Protein 7JZR (pdb70)

Sequence (188 aa):
GPIRKVLLLKEDHEGLGISITGGKEHGVPILISEIHPGQPADRCGGLHVGDAILAVNGVNLRDTKHKEAVTILSQQRGEIEFEVVYVGPIRKVLLLKEDHEGLGISITGGKEHGVPILISEIHPGQPADRCGGLHVGDAILAVNGVNLRDTKHKEAVTILSSQQRGEIEFEVVYVSRLPTSKILPTSKI

CATH classification: 2.30.42.10

Nearest PDB structures (foldseek):
  4k75-assembly1_A  TM=9.979E-01  e=2.609E-15  Homo sapiens
  4k78-assembly1_A  TM=9.977E-01  e=3.510E-15  Homo sapiens
  6xnj-assembly1_A  TM=9.962E-01  e=3.117E-15  Homo sapiens
  5k4f-assembly2_B  TM=1.003E+00  e=6.355E-15  Homo sapiens
  1qav-assembly1_A  TM=9.710E-01  e=1.748E-09  Mus musculus

Organism: Homo sapiens (NCBI:txid9606)

InterPro domains:
  IPR001478 PDZ domain [PF00595] (290-367)
  IPR001478 PDZ domain [PS50106] (288-371)
  IPR001478 PDZ domain [SM00228] (297-371)
  IPR036034 PDZ superfamily [G3DSA:2.30.42.10] (284-370)
  IPR036034 PDZ superfamily [SSF50156] (276-373)
  IPR038879 Golgi-associated PDZ and coiled-coil motif-containing protein [PTHR16528] (25-451)

Foldseek 3Di:
DDWDKFKWFDALVFAQQFDWDDALVRVGATFTQDRHPPHGVVVSPPDDGQKGWQAKPNHGRPRGGPVRVVVVRRPDHGIMMTTIDHD/DDKDKFKWFAAPPFASQFDWDDAQVRVDATFTQDRHPPGGVVVSVPDDGQKGFQAKQPHGRRHGGDVVVVVVRRPDHGIMITTIDRD/DVDDDDDD/DDDDDD

Radius of gyration: 17.01 Å; Cα contacts (8 Å, |Δi|>4): 464; chains: 4; bounding box: 31×30×55 Å

Structure (mmCIF, N/CA/C/O backbone):
data_7JZR
#
_entry.id   7JZR
#
_cell.length_a   35.362
_cell.length_b   47.468
_cell.length_c   98.024
_cell.angle_alpha   90.000
_cell.angle_beta   90.000
_cell.angle_gamma   90.000
#
_symmetry.space_group_name_H-M   'P 21 21 21'
#
loop_
_entity.id
_entity.type
_entity.pdbx_description
1 polymer 'Golgi-associated PDZ and coiled-coil motif-containing protein'
2 polymer 'LyCALAEB peptide core'
3 non-polymer '4-(2-aminoethyl)benzoic acid'
4 water water
#
loop_
_atom_site.group_PDB
_atom_site.id
_atom_site.type_symbol
_atom_site.label_atom_id
_atom_site.label_alt_id
_atom_site.label_comp_id
_atom_site.label_asym_id
_atom_site.label_entity_id
_atom_site.label_seq_id
_atom_site.pdbx_PDB_ins_code
_atom_site.Cartn_x
_atom_site.Cartn_y
_atom_site.Cartn_z
_atom_site.occupancy
_atom_site.B_iso_or_equiv
_atom_site.auth_seq_id
_atom_site.auth_comp_id
_atom_site.auth_asym_id
_atom_site.auth_atom_id
_atom_site.pdbx_PDB_model_num
ATOM 1 N N . GLY A 1 1 ? -10.792 4.338 1.736 1.00 20.33 276 GLY A N 1
ATOM 2 C CA . GLY A 1 1 ? -11.857 5.269 2.072 1.00 18.66 276 GLY A CA 1
ATOM 3 C C . GLY A 1 1 ? -13.244 4.705 1.884 1.00 16.74 276 GLY A C 1
ATOM 4 O O . GLY A 1 1 ? -13.413 3.517 1.644 1.00 19.75 276 GLY A O 1
ATOM 5 N N . PRO A 1 2 ? -14.249 5.570 1.964 1.00 18.51 277 PRO A N 1
ATOM 6 C CA . P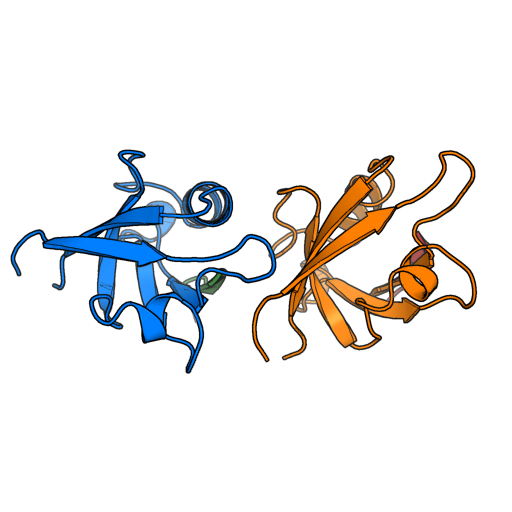RO A 1 2 ? -15.631 5.120 1.814 1.00 19.17 277 PRO A CA 1
ATOM 7 C C . PRO A 1 2 ? -16.009 4.864 0.366 1.00 22.97 277 PRO A C 1
ATOM 8 O O . PRO A 1 2 ? -15.493 5.490 -0.560 1.00 21.97 277 PRO A O 1
ATOM 12 N N . ILE A 1 3 ? -16.944 3.939 0.174 1.00 23.33 278 ILE A N 1
ATOM 13 C CA . ILE A 1 3 ? -17.455 3.693 -1.166 1.00 20.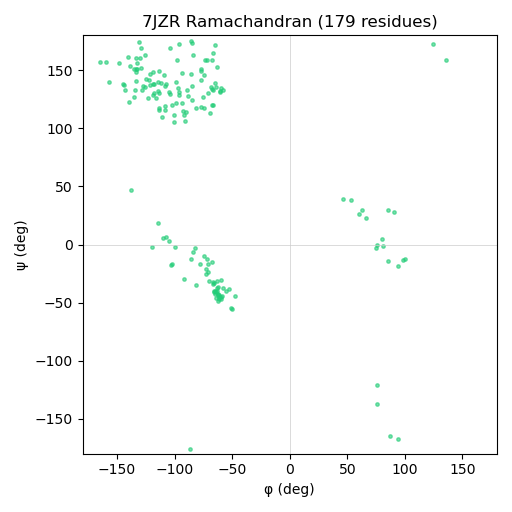18 278 ILE A CA 1
ATOM 14 C C . ILE A 1 3 ? -18.302 4.900 -1.561 1.00 23.38 278 ILE A C 1
ATOM 15 O O . ILE A 1 3 ? -19.146 5.355 -0.781 1.00 28.08 278 ILE A O 1
ATOM 20 N N . ARG A 1 4 ? -18.065 5.451 -2.752 1.00 18.83 279 ARG A N 1
ATOM 21 C CA . ARG A 1 4 ? -18.727 6.671 -3.200 1.00 21.15 279 ARG A CA 1
ATOM 22 C C . ARG A 1 4 ? -19.491 6.393 -4.491 1.00 19.32 279 ARG A C 1
ATOM 23 O O . ARG A 1 4 ? -19.059 5.577 -5.311 1.00 20.65 279 ARG A O 1
ATOM 31 N N . LYS A 1 5 ? -20.625 7.071 -4.672 1.00 17.97 280 LYS A N 1
ATOM 32 C CA . LYS A 1 5 ? -21.335 7.117 -5.948 1.00 17.85 280 LYS A CA 1
ATOM 33 C C . LYS A 1 5 ? -21.091 8.472 -6.596 1.00 17.81 280 LYS A C 1
ATOM 34 O O . LYS A 1 5 ? -21.240 9.505 -5.938 1.00 18.90 280 LYS A O 1
ATOM 40 N N . VAL A 1 6 ? -20.712 8.476 -7.874 1.00 14.40 281 VAL A N 1
ATOM 41 C CA . VAL A 1 6 ? -20.357 9.711 -8.574 1.00 16.05 281 VAL A CA 1
ATOM 42 C C . VAL A 1 6 ? -21.040 9.717 -9.936 1.00 15.76 281 VAL A C 1
ATOM 43 O O . VAL A 1 6 ? -20.984 8.727 -10.671 1.00 17.87 281 VAL A O 1
ATOM 47 N N . LEU A 1 7 ? -21.669 10.837 -10.283 1.00 14.65 282 LEU A N 1
ATOM 48 C CA . LEU A 1 7 ? -22.380 10.986 -11.542 1.00 14.21 282 LEU A CA 1
ATOM 49 C C . LEU A 1 7 ? -21.491 11.689 -12.560 1.00 14.41 282 LEU A C 1
ATOM 50 O O . LEU A 1 7 ? -20.846 12.695 -12.246 1.00 14.85 282 LEU A O 1
ATOM 55 N N . LEU A 1 8 ? -21.463 11.155 -13.776 1.00 13.22 283 LEU A N 1
ATOM 56 C CA . LEU A 1 8 ? -20.713 11.727 -14.882 1.00 13.32 283 LEU A CA 1
ATOM 57 C C . LEU A 1 8 ? -21.662 11.891 -16.055 1.00 14.64 283 LEU A C 1
ATOM 58 O O . LEU A 1 8 ? -22.453 10.996 -16.343 1.00 14.60 283 LEU A O 1
ATOM 63 N N . LEU A 1 9 ? -21.590 13.034 -16.732 1.00 14.13 284 LEU A N 1
ATOM 64 C CA . LEU A 1 9 ? -22.444 13.304 -17.875 1.00 14.35 284 LEU A CA 1
ATOM 65 C C . LEU A 1 9 ? -21.561 13.399 -19.102 1.00 14.21 284 LEU A C 1
ATOM 66 O O . LEU A 1 9 ? -20.554 14.112 -19.079 1.00 16.17 284 LEU A O 1
ATOM 71 N N . LYS A 1 10 ? -21.939 12.706 -20.177 1.00 16.22 285 LYS A N 1
ATOM 72 C CA . LYS A 1 10 ? -21.153 12.783 -21.402 1.00 19.63 285 LYS A CA 1
ATOM 73 C C . LYS A 1 10 ? -22.060 12.634 -22.610 1.00 17.57 285 LYS A C 1
ATOM 74 O O . LYS A 1 10 ? -23.145 12.054 -22.527 1.00 19.98 285 LYS A O 1
ATOM 80 N N . GLU A 1 11 ? -21.606 13.162 -23.735 1.00 18.63 286 GLU A N 1
ATOM 81 C CA . GLU A 1 11 ? -22.333 12.998 -24.981 1.00 21.35 286 GLU A CA 1
ATOM 82 C C . GLU A 1 11 ? -21.609 11.954 -25.816 1.00 19.27 286 GLU A C 1
ATOM 83 O O . GLU A 1 11 ? -20.499 11.521 -25.478 1.00 17.51 286 GLU A O 1
ATOM 89 N N . ASP A 1 12 ? -22.263 11.503 -26.895 1.00 18.82 287 ASP A N 1
ATOM 90 C CA . ASP A 1 12 ? -21.720 10.349 -27.597 1.00 19.95 287 ASP A CA 1
ATOM 91 C C . ASP A 1 12 ? -20.490 10.666 -28.434 1.00 19.21 287 ASP A C 1
ATOM 92 O O . ASP A 1 12 ? -19.823 9.728 -28.871 1.00 22.82 287 ASP A O 1
ATOM 97 N N . HIS A 1 13 ? -20.138 11.935 -28.625 1.00 17.34 288 HIS A N 1
ATOM 98 C CA . HIS A 1 13 ? -18.983 12.270 -29.447 1.00 16.86 288 HIS A CA 1
ATOM 99 C C . HIS A 1 13 ? -17.658 12.222 -28.704 1.00 16.86 288 HIS A C 1
ATOM 100 O O . HIS A 1 13 ? -16.613 12.417 -29.328 1.00 17.61 288 HIS A O 1
ATOM 107 N N . GLU A 1 14 ? -17.659 12.018 -27.391 1.00 15.38 289 GLU A N 1
ATOM 108 C CA . GLU A 1 14 ? -16.442 12.141 -26.604 1.00 15.69 289 GLU A CA 1
ATOM 109 C C . GLU A 1 14 ? -16.220 10.858 -25.810 1.00 14.58 289 GLU A C 1
ATOM 110 O O . GLU A 1 14 ? -17.113 10.023 -25.679 1.00 16.01 289 GLU A O 1
ATOM 116 N N . GLY A 1 15 ? -14.997 10.675 -25.321 1.00 14.93 290 GLY A N 1
ATOM 117 C CA . GLY A 1 15 ? -14.716 9.607 -24.376 1.00 15.09 290 GLY A CA 1
ATOM 118 C C . GLY A 1 15 ? -14.986 10.035 -22.941 1.00 15.72 290 GLY A C 1
ATOM 119 O O . GLY A 1 15 ? -15.456 11.129 -22.668 1.00 15.74 290 GLY A O 1
ATOM 120 N N . LEU A 1 16 ? -14.672 9.133 -22.014 1.00 13.92 291 LEU A N 1
ATOM 121 C CA . LEU A 1 16 ? -14.840 9.439 -20.594 1.00 12.58 291 LEU A CA 1
ATOM 122 C C . LEU A 1 16 ? -13.834 10.470 -20.114 1.00 15.07 291 LEU A C 1
ATOM 123 O O . LEU A 1 16 ? -14.114 11.206 -19.157 1.00 15.53 291 LEU A O 1
ATOM 128 N N . GLY A 1 17 ? -12.645 10.492 -20.706 1.00 14.00 292 GLY A N 1
ATOM 129 C CA . GLY A 1 17 ? -11.617 11.400 -20.247 1.00 15.34 292 GLY A CA 1
ATOM 130 C C . GLY A 1 17 ? -10.814 10.853 -19.098 1.00 13.83 292 GLY A C 1
ATOM 131 O O . GLY A 1 17 ? -10.329 11.627 -18.265 1.00 16.10 292 GLY A O 1
ATOM 132 N N . ILE A 1 18 ? -10.663 9.531 -19.016 1.00 14.07 293 ILE A N 1
ATOM 133 C CA . ILE A 1 18 ? -9.835 8.916 -17.988 1.00 14.42 293 ILE A CA 1
ATOM 134 C C . ILE A 1 18 ? -8.869 7.945 -18.636 1.00 16.58 293 ILE A C 1
ATOM 135 O O . ILE A 1 18 ? -9.153 7.364 -19.683 1.00 15.93 293 ILE A O 1
ATOM 140 N N . SER A 1 19 ? -7.724 7.756 -17.992 1.00 15.76 294 SER A N 1
ATOM 141 C CA . SER A 1 19 ? -6.876 6.614 -18.275 1.00 15.39 294 SER A CA 1
ATOM 142 C C . SER A 1 19 ? -6.996 5.661 -17.104 1.00 17.13 294 SER A C 1
ATOM 143 O O . SER A 1 19 ? -7.058 6.098 -15.941 1.00 16.46 294 SER A O 1
ATOM 146 N N . ILE A 1 20 ? -7.082 4.372 -17.411 1.00 14.46 295 ILE A N 1
ATOM 147 C CA . ILE A 1 20 ? -7.182 3.353 -16.370 1.00 14.76 295 ILE A CA 1
ATOM 148 C C . ILE A 1 20 ? -5.991 2.414 -16.454 1.00 15.28 295 ILE A C 1
ATOM 149 O O . ILE A 1 20 ? -5.448 2.153 -17.530 1.00 16.75 295 ILE A O 1
ATOM 154 N N . THR A 1 21 ? -5.589 1.899 -15.290 1.00 14.66 296 THR A N 1
ATOM 155 C CA . THR A 1 21 ? -4.565 0.868 -15.216 1.00 15.83 296 THR A CA 1
ATOM 156 C C . THR A 1 21 ? -5.066 -0.266 -14.321 1.00 16.24 296 THR A C 1
ATOM 157 O O . THR A 1 21 ? -6.151 -0.203 -13.737 1.00 18.02 296 THR A O 1
ATOM 161 N N . GLY A 1 22 ? -4.302 -1.332 -14.251 1.00 17.62 297 GLY A N 1
ATOM 162 C CA . GLY A 1 22 ? -4.672 -2.447 -13.388 1.00 18.41 297 GLY A CA 1
ATOM 163 C C . GLY A 1 22 ? -5.601 -3.453 -14.044 1.00 17.43 297 GLY A C 1
ATOM 164 O O . GLY A 1 22 ? -5.793 -3.497 -15.256 1.00 18.04 297 GLY A O 1
ATOM 165 N N . GLY A 1 23 ? -6.189 -4.281 -13.201 1.00 18.77 298 GLY A N 1
ATOM 166 C CA . GLY A 1 23 ? -7.043 -5.372 -13.635 1.00 17.65 298 GLY A CA 1
ATOM 167 C C . GLY A 1 23 ? -6.705 -6.624 -12.862 1.00 18.64 298 GLY A C 1
ATOM 168 O O . GLY A 1 23 ? -5.630 -6.760 -12.290 1.00 19.20 298 GLY A O 1
ATOM 169 N N . LYS A 1 24 ? -7.659 -7.554 -12.819 1.00 18.86 299 LYS A N 1
ATOM 170 C CA . LYS A 1 24 ? -7.508 -8.796 -12.009 1.00 20.06 299 LYS A CA 1
ATOM 171 C C . LYS A 1 24 ? -6.209 -9.538 -12.322 1.00 21.09 299 LYS A C 1
ATOM 172 O O . LYS A 1 24 ? -5.615 -10.095 -11.384 1.00 24.47 299 LYS A O 1
ATOM 178 N N . GLU A 1 25 ? -5.801 -9.566 -13.586 1.00 24.17 300 GLU A N 1
ATOM 179 C CA . GLU A 1 25 ? -4.601 -10.372 -13.956 1.00 21.60 300 GLU A CA 1
ATOM 180 C C . GLU A 1 25 ? -3.347 -9.748 -13.339 1.00 25.20 300 GLU A C 1
ATOM 181 O O . GLU A 1 25 ? -2.312 -10.431 -13.300 1.00 26.01 300 GLU A O 1
ATOM 187 N N . HIS A 1 26 ? -3.440 -8.507 -12.867 1.00 19.87 301 HIS A N 1
ATOM 188 C CA . HIS A 1 26 ? -2.344 -7.826 -12.209 1.00 20.54 301 HIS A CA 1
ATOM 189 C C . HIS A 1 26 ? -2.529 -7.746 -10.708 1.00 23.68 301 HIS A C 1
ATOM 190 O O . HIS A 1 26 ? -1.685 -7.154 -10.027 1.00 26.53 301 HIS A O 1
ATOM 197 N N . GLY A 1 27 ? -3.598 -8.332 -10.178 1.00 21.08 302 GLY A N 1
ATOM 198 C CA . GLY A 1 27 ? -3.836 -8.243 -8.750 1.00 23.20 302 GLY A CA 1
ATOM 199 C C . GLY A 1 27 ? -4.058 -6.829 -8.264 1.00 25.64 302 GLY A C 1
ATOM 200 O O . GLY A 1 27 ? -3.728 -6.509 -7.116 1.00 27.77 302 GLY A O 1
ATOM 201 N N . VAL A 1 28 ? -4.607 -5.973 -9.120 1.00 23.45 303 VAL A N 1
ATOM 202 C CA . VAL A 1 28 ? -4.848 -4.557 -8.863 1.00 25.74 303 VAL A CA 1
ATOM 203 C C . VAL A 1 28 ? -6.277 -4.302 -9.326 1.00 22.72 303 VAL A C 1
ATOM 204 O O . VAL A 1 28 ? -6.682 -4.848 -10.361 1.00 21.52 303 VAL A O 1
ATOM 208 N N . PRO A 1 29 ? -7.076 -3.504 -8.629 1.00 20.48 304 PRO A N 1
ATOM 209 C CA . PRO A 1 29 ? -8.372 -3.107 -9.185 1.00 18.90 304 PRO A CA 1
ATOM 210 C C . PRO A 1 29 ? -8.176 -2.256 -10.431 1.00 18.41 304 PRO A C 1
ATOM 211 O O . PRO A 1 29 ? -7.068 -1.851 -10.777 1.00 17.57 304 PRO A O 1
ATOM 215 N N . ILE A 1 30 ? -9.287 -1.987 -11.107 1.00 17.20 305 ILE A N 1
ATOM 216 C CA . ILE A 1 30 ? -9.296 -0.988 -12.175 1.00 14.81 305 ILE A CA 1
ATOM 217 C C . ILE A 1 30 ? -9.105 0.371 -11.517 1.00 16.08 305 ILE A C 1
ATOM 218 O O . ILE A 1 30 ? -9.989 0.841 -10.797 1.00 19.85 305 ILE A O 1
ATOM 223 N N . LEU A 1 31 ? -7.969 1.019 -11.771 1.00 15.96 306 LEU A N 1
ATOM 224 C CA . LEU A 1 31 ? -7.598 2.257 -11.092 1.00 14.97 306 LEU A CA 1
ATOM 225 C C . LEU A 1 31 ? -7.568 3.399 -12.090 1.00 13.94 306 LEU A C 1
ATOM 226 O O . LEU A 1 31 ? -7.037 3.250 -13.194 1.00 16.03 306 LEU A O 1
ATOM 231 N N . ILE A 1 32 ? -8.059 4.563 -11.686 1.00 13.94 307 ILE A N 1
ATOM 232 C CA . ILE A 1 32 ? -7.896 5.753 -12.521 1.00 12.89 307 ILE A CA 1
ATOM 233 C C . ILE A 1 32 ? -6.465 6.250 -12.359 1.00 15.15 307 ILE A C 1
ATOM 234 O O . ILE A 1 32 ? -6.041 6.597 -11.249 1.00 17.52 307 ILE A O 1
ATOM 239 N N . SER A 1 33 ? -5.708 6.264 -13.460 1.00 15.18 308 SER A N 1
ATOM 240 C CA . SER A 1 33 ? -4.347 6.780 -13.413 1.00 17.54 308 SER A CA 1
ATOM 241 C C . SER A 1 33 ? -4.216 8.179 -14.000 1.00 18.13 308 SER A C 1
ATOM 242 O O . SER A 1 33 ? -3.220 8.856 -13.714 1.00 19.02 308 SER A O 1
ATOM 245 N N . GLU A 1 34 ? -5.191 8.629 -14.795 1.00 15.90 309 GLU A N 1
ATOM 246 C CA . GLU A 1 34 ? -5.170 9.962 -15.390 1.00 20.47 309 GLU A CA 1
ATOM 247 C C . GLU A 1 34 ? -6.598 10.485 -15.460 1.00 17.55 309 GLU A C 1
ATOM 248 O O . GLU A 1 34 ? -7.514 9.736 -15.833 1.00 16.20 309 GLU A O 1
ATOM 254 N N . ILE A 1 35 ? -6.777 11.768 -15.128 1.00 16.24 310 ILE A N 1
ATOM 255 C CA . ILE A 1 35 ? -8.003 12.523 -15.409 1.00 16.91 310 ILE A CA 1
ATOM 256 C C . ILE A 1 35 ? -7.629 13.597 -16.424 1.00 18.42 310 ILE A C 1
ATOM 257 O O . ILE A 1 35 ? -6.830 14.493 -16.127 1.00 19.95 310 ILE A O 1
ATOM 262 N N . HIS A 1 36 ? -8.186 13.515 -17.601 1.00 14.49 311 HIS A N 1
ATOM 263 C CA . HIS A 1 36 ? -7.745 14.409 -18.659 1.00 16.88 311 HIS A CA 1
ATOM 264 C C . HIS A 1 36 ? -8.456 15.756 -18.610 1.00 15.90 311 HIS A C 1
ATOM 265 O O . HIS A 1 36 ? -9.674 15.812 -18.431 1.00 16.12 311 HIS A O 1
ATOM 272 N N . PRO A 1 37 ? -7.735 16.861 -18.792 1.00 17.31 312 PRO A N 1
ATOM 273 C CA . PRO A 1 37 ? -8.334 18.165 -18.513 1.00 17.07 312 PRO A CA 1
ATOM 274 C C . PRO A 1 37 ? -9.458 18.490 -19.485 1.00 16.57 312 PRO A C 1
ATOM 275 O O . PRO A 1 37 ? -9.348 18.281 -20.700 1.00 18.47 312 PRO A O 1
ATOM 279 N N . GLY A 1 38 ? -10.568 18.949 -18.923 1.00 15.30 313 GLY A N 1
ATOM 280 C CA . GLY A 1 38 ? -11.677 19.434 -19.710 1.00 16.56 313 GLY A CA 1
ATOM 281 C C . GLY A 1 38 ? -12.604 18.381 -20.281 1.00 18.16 313 GLY A C 1
ATOM 282 O O . GLY A 1 38 ? -13.560 18.749 -20.975 1.00 16.92 313 GLY A O 1
ATOM 283 N N . GLN A 1 39 ? -12.331 17.095 -20.055 1.00 14.57 314 GLN A N 1
ATOM 284 C CA . GLN A 1 39 ? -13.150 16.000 -20.569 1.00 13.12 314 GLN A CA 1
ATOM 285 C C . GLN A 1 39 ? -14.131 15.556 -19.492 1.00 14.08 314 GLN A C 1
ATOM 286 O O . GLN A 1 39 ? -14.101 16.077 -18.384 1.00 13.53 314 GLN A O 1
ATOM 292 N N . PRO A 1 40 ? -15.080 14.657 -19.793 1.00 13.94 315 PRO A N 1
ATOM 293 C CA . PRO A 1 40 ? -16.211 14.471 -18.858 1.00 13.00 315 PRO A CA 1
ATOM 294 C C . PRO A 1 40 ? -15.858 14.132 -17.418 1.00 13.89 315 PRO A C 1
ATOM 295 O O . PRO A 1 40 ? -16.525 14.636 -16.498 1.00 15.67 315 PRO A O 1
ATOM 299 N N . ALA A 1 41 ? -14.858 13.286 -17.173 1.00 12.64 316 ALA A N 1
ATOM 300 C CA . ALA A 1 41 ? -14.528 12.954 -15.789 1.00 13.23 316 ALA A CA 1
ATOM 301 C C . ALA A 1 41 ? -14.021 14.168 -15.029 1.00 18.32 316 ALA A C 1
ATOM 302 O O . ALA A 1 41 ? -14.395 14.383 -13.864 1.00 15.74 316 ALA A O 1
ATOM 304 N N . ASP A 1 42 ? -13.159 14.965 -15.661 1.00 14.39 317 ASP A N 1
ATOM 305 C CA . ASP A 1 42 ? -12.701 16.199 -15.040 1.00 13.48 317 ASP A CA 1
ATOM 306 C C . ASP A 1 42 ? -13.879 17.119 -14.762 1.00 16.22 317 ASP A C 1
ATOM 307 O O . ASP A 1 42 ? -14.008 17.657 -13.656 1.00 14.16 317 ASP A O 1
ATOM 312 N N . ARG A 1 43 ? -14.755 17.291 -15.759 1.00 13.59 318 ARG A N 1
ATOM 313 C CA . ARG A 1 43 ? -15.892 18.198 -15.635 1.00 14.36 318 ARG A CA 1
ATOM 314 C C . ARG A 1 43 ? -16.855 17.776 -14.535 1.00 16.64 318 ARG A C 1
ATOM 315 O O . ARG A 1 43 ? -17.462 18.649 -13.898 1.00 16.49 318 ARG A O 1
ATOM 323 N N . CYS A 1 44 ? -17.074 16.468 -14.327 1.00 15.59 319 CYS A N 1
ATOM 324 C CA . CYS A 1 44 ? -18.093 15.989 -13.334 1.00 18.77 319 CYS A CA 1
ATOM 325 C C . CYS A 1 44 ? -17.663 16.377 -11.923 1.00 16.48 319 CYS A C 1
ATOM 326 O O . CYS A 1 44 ? -18.547 16.585 -11.086 1.00 17.33 319 CYS A O 1
ATOM 329 N N . GLY A 1 45 ? -16.362 16.399 -11.667 1.00 15.93 320 GLY A N 1
ATOM 330 C CA . GLY A 1 45 ? -15.804 16.883 -10.418 1.00 18.09 320 GLY A CA 1
ATOM 331 C C . GLY A 1 45 ? -15.537 15.856 -9.327 1.00 23.68 320 GLY A C 1
ATOM 332 O O . GLY A 1 45 ? -14.782 16.155 -8.383 1.00 24.66 320 GLY A O 1
ATOM 333 N N . GLY A 1 46 ? -16.139 14.675 -9.398 1.00 17.45 321 GLY A N 1
ATOM 334 C CA . GLY A 1 46 ? -16.090 13.741 -8.289 1.00 17.42 321 GLY A CA 1
ATOM 335 C C . GLY A 1 46 ? -15.209 12.529 -8.478 1.00 16.91 321 GLY A C 1
ATOM 336 O O . GLY A 1 46 ? -15.229 11.633 -7.622 1.00 18.18 321 GLY A O 1
ATOM 337 N N . LEU A 1 47 ? -14.447 12.450 -9.559 1.00 17.89 322 LEU A N 1
ATOM 338 C CA . LEU A 1 47 ? -13.572 11.320 -9.841 1.00 16.39 322 LEU A CA 1
ATOM 339 C C . LEU A 1 47 ? -12.132 11.785 -9.724 1.00 20.63 322 LEU A C 1
ATOM 340 O O . LEU A 1 47 ? -11.784 12.864 -10.216 1.00 19.85 322 LEU A O 1
ATOM 345 N N . HIS A 1 48 ? -11.280 10.956 -9.128 1.00 16.20 323 HIS A N 1
ATOM 346 C CA . HIS A 1 48 ? -9.917 11.369 -8.822 1.00 17.75 323 HIS A CA 1
ATOM 347 C C . HIS A 1 48 ? -8.899 10.315 -9.226 1.00 18.28 323 HIS A C 1
ATOM 348 O O . HIS A 1 48 ? -9.186 9.114 -9.222 1.00 16.22 323 HIS A O 1
ATOM 355 N N . VAL A 1 49 ? -7.687 10.780 -9.553 1.00 16.61 324 VAL A N 1
ATOM 356 C CA . VAL A 1 49 ? -6.595 9.861 -9.817 1.00 16.70 324 VAL A CA 1
ATOM 357 C C . VAL A 1 49 ? -6.354 9.047 -8.556 1.00 18.05 324 VAL A C 1
ATOM 358 O O . VAL A 1 49 ? -6.315 9.598 -7.448 1.00 18.90 324 VAL A O 1
ATOM 362 N N . GLY A 1 50 ? -6.273 7.725 -8.709 1.00 14.13 325 GLY A N 1
ATOM 363 C CA . GLY A 1 50 ? -6.147 6.808 -7.584 1.00 15.92 325 GLY A CA 1
ATOM 364 C C . GLY A 1 50 ? -7.444 6.139 -7.188 1.00 17.99 325 GLY A C 1
ATOM 365 O O . GLY A 1 50 ? -7.418 5.187 -6.392 1.00 18.36 325 GLY A O 1
ATOM 366 N N . ASP A 1 51 ? -8.576 6.617 -7.699 1.00 15.18 326 ASP A N 1
ATOM 367 C CA . ASP A 1 51 ? -9.855 5.965 -7.452 1.00 14.04 326 ASP A CA 1
ATOM 368 C C . ASP A 1 51 ? -9.862 4.582 -8.093 1.00 15.53 326 ASP A C 1
ATOM 369 O O . ASP A 1 51 ? -9.369 4.387 -9.216 1.00 15.95 326 ASP A O 1
ATOM 374 N N . ALA A 1 52 ? -10.422 3.611 -7.377 1.00 14.90 327 ALA A N 1
ATOM 375 C CA . ALA A 1 52 ? -10.715 2.300 -7.929 1.00 14.75 327 ALA A CA 1
ATOM 376 C C . ALA A 1 52 ? -12.167 2.266 -8.386 1.00 14.09 327 ALA A C 1
ATOM 377 O O . ALA A 1 52 ? -13.068 2.681 -7.647 1.00 16.75 327 ALA A O 1
ATOM 379 N N . ILE A 1 53 ? -12.397 1.799 -9.608 1.00 15.30 328 ILE A N 1
ATOM 380 C CA . ILE A 1 53 ? -13.758 1.725 -10.129 1.00 13.71 328 ILE A CA 1
ATOM 381 C C . ILE A 1 53 ? -14.334 0.348 -9.827 1.00 17.59 328 ILE A C 1
ATOM 382 O O . ILE A 1 53 ? -13.868 -0.659 -10.356 1.00 16.74 328 ILE A O 1
ATOM 387 N N . LEU A 1 54 ? -15.369 0.311 -8.986 1.00 17.59 329 LEU A N 1
ATOM 388 C CA . LEU A 1 54 ? -15.995 -0.937 -8.568 1.00 18.64 329 LEU A CA 1
ATOM 389 C C . LEU A 1 54 ? -17.157 -1.327 -9.453 1.00 16.47 329 LEU A C 1
ATOM 390 O O . LEU A 1 54 ? -17.427 -2.524 -9.633 1.00 19.72 329 LEU A O 1
ATOM 395 N N . ALA A 1 55 ? -17.843 -0.345 -10.029 1.00 15.43 330 ALA A N 1
ATOM 396 C CA . ALA A 1 55 ? -18.984 -0.627 -10.881 1.00 14.87 330 ALA A CA 1
ATOM 397 C C . ALA A 1 55 ? -19.302 0.631 -11.658 1.00 16.94 330 ALA A C 1
ATOM 398 O O . ALA A 1 55 ? -18.977 1.738 -11.232 1.00 17.36 330 ALA A O 1
ATOM 400 N N . VAL A 1 56 ? -19.970 0.445 -12.790 1.00 15.81 331 VAL A N 1
ATOM 401 C CA . VAL A 1 56 ? -20.423 1.567 -13.594 1.00 16.78 331 VAL A CA 1
ATOM 402 C C . VAL A 1 56 ? -21.821 1.240 -14.095 1.00 18.47 331 VAL A C 1
ATOM 403 O O . VAL A 1 56 ? -22.025 0.201 -14.728 1.00 17.67 331 VAL A O 1
ATOM 407 N N . ASN A 1 57 ? -22.797 2.108 -13.784 1.00 16.65 332 ASN A N 1
ATOM 408 C CA . ASN A 1 57 ? -24.193 1.868 -14.151 1.00 18.40 332 ASN A CA 1
ATOM 409 C C . ASN A 1 57 ? -24.659 0.499 -13.659 1.00 19.26 332 ASN A C 1
ATOM 410 O O . ASN A 1 57 ? -25.403 -0.210 -14.334 1.00 21.82 332 ASN A O 1
ATOM 415 N N . GLY A 1 58 ? -24.213 0.116 -12.468 1.00 20.00 333 GLY A N 1
ATOM 416 C CA . GLY A 1 58 ? -24.567 -1.174 -11.917 1.00 21.62 333 GLY A CA 1
ATOM 417 C C . GLY A 1 58 ? -23.861 -2.364 -12.522 1.00 23.78 333 GLY A C 1
ATOM 418 O O . GLY A 1 58 ? -24.081 -3.493 -12.052 1.00 26.64 333 GLY A O 1
ATOM 419 N N . VAL A 1 59 ? -23.030 -2.164 -13.543 1.00 19.88 334 VAL A N 1
ATOM 420 C CA . VAL A 1 59 ? -22.258 -3.257 -14.131 1.00 20.03 334 VAL A CA 1
ATOM 421 C C . VAL A 1 59 ? -20.989 -3.441 -13.317 1.00 18.97 334 VAL A C 1
ATOM 422 O O . VAL A 1 59 ? -20.191 -2.511 -13.163 1.00 17.57 334 VAL A O 1
ATOM 426 N N . ASN A 1 60 ? -20.779 -4.654 -12.829 1.00 17.94 335 ASN A N 1
ATOM 427 C CA . ASN A 1 60 ? -19.676 -4.929 -11.928 1.00 18.65 335 ASN A CA 1
ATOM 428 C C . ASN A 1 60 ? -18.336 -4.825 -12.639 1.00 20.27 335 ASN A C 1
ATOM 429 O O . ASN A 1 60 ? -18.154 -5.366 -13.737 1.00 22.11 335 ASN A O 1
ATOM 434 N N . LEU A 1 61 ? -17.383 -4.165 -11.977 1.00 19.93 336 LEU A N 1
ATOM 435 C CA . LEU A 1 61 ? -16.025 -4.074 -12.481 1.00 21.04 336 LEU A CA 1
ATOM 436 C C . LEU A 1 61 ? -15.037 -4.694 -11.511 1.00 21.89 336 LEU A C 1
ATOM 437 O O . LEU A 1 61 ? -13.834 -4.742 -11.799 1.00 21.66 336 LEU A O 1
ATOM 442 N N . ARG A 1 62 ? -15.519 -5.179 -10.371 1.00 22.46 337 ARG A N 1
ATOM 443 C CA . ARG A 1 62 ? -14.685 -5.920 -9.443 1.00 26.07 337 ARG A CA 1
ATOM 444 C C . ARG A 1 62 ? -14.139 -7.174 -10.119 1.00 24.32 337 ARG A C 1
ATOM 445 O O . ARG A 1 62 ? -14.876 -7.916 -10.780 1.00 24.89 337 ARG A O 1
ATOM 453 N N . ASP A 1 63 ? -12.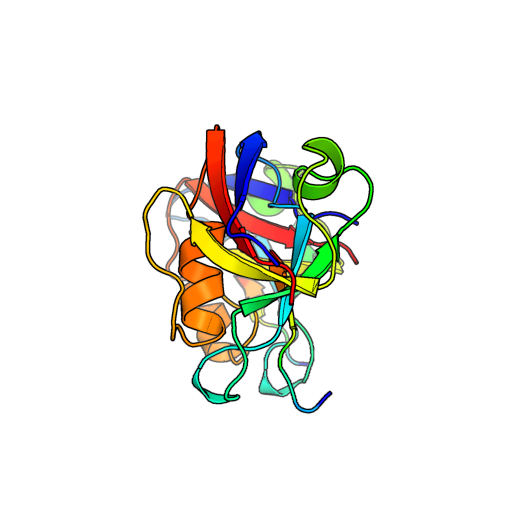839 -7.393 -9.968 1.00 27.10 338 ASP A N 1
ATOM 454 C CA . ASP A 1 63 ? -12.166 -8.588 -10.469 1.00 29.25 338 ASP A CA 1
ATOM 455 C C . ASP A 1 63 ? -12.294 -8.732 -11.984 1.00 26.85 338 ASP A C 1
ATOM 456 O O . ASP A 1 63 ? -12.244 -9.835 -12.517 1.00 27.55 338 ASP A O 1
ATOM 461 N N . THR A 1 64 ? -12.474 -7.628 -12.697 1.00 21.54 339 THR A N 1
ATOM 462 C CA . THR A 1 64 ? -12.415 -7.661 -14.149 1.00 19.15 339 THR A CA 1
ATOM 463 C C . THR A 1 64 ? -10.977 -7.517 -14.610 1.00 18.97 339 THR A C 1
ATOM 464 O O . THR A 1 64 ? -10.157 -6.871 -13.951 1.00 20.31 339 THR A O 1
ATOM 468 N N . LYS A 1 65 ? -10.669 -8.172 -15.722 1.00 16.93 340 LYS A N 1
ATOM 469 C CA . LYS A 1 65 ? -9.396 -8.017 -16.397 1.00 17.95 340 LYS A CA 1
ATOM 470 C C . LYS A 1 65 ? -9.360 -6.649 -17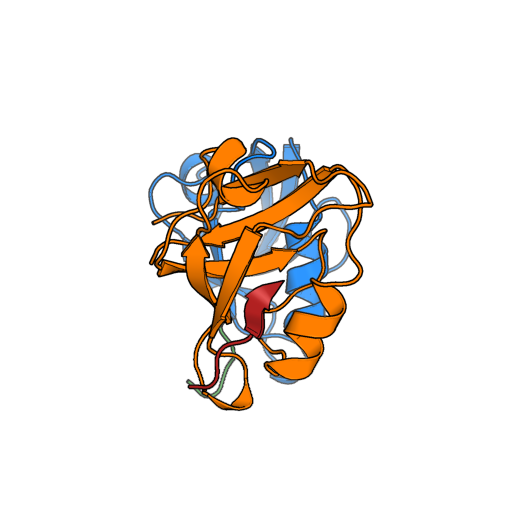.069 1.00 15.80 340 LYS A C 1
ATOM 471 O O . LYS A 1 65 ? -10.398 -6.043 -17.347 1.00 16.56 340 LYS A O 1
ATOM 477 N N . HIS A 1 66 ? -8.143 -6.175 -17.348 1.00 14.37 341 HIS A N 1
ATOM 478 C CA . HIS A 1 66 ? -7.969 -4.840 -17.913 1.00 13.94 341 HIS A CA 1
ATOM 479 C C . HIS A 1 66 ? -8.854 -4.594 -19.125 1.00 15.56 341 HIS A C 1
ATOM 480 O O . HIS A 1 66 ? -9.601 -3.603 -19.177 1.00 15.12 341 HIS A O 1
ATOM 487 N N . LYS A 1 67 ? -8.746 -5.454 -20.135 1.00 16.34 342 LYS A N 1
ATOM 488 C CA . LYS A 1 67 ? -9.472 -5.216 -21.376 1.00 15.35 342 LYS A CA 1
ATOM 489 C C . LYS A 1 67 ? -10.969 -5.465 -21.224 1.00 13.65 342 LYS A C 1
ATOM 490 O O . LYS A 1 67 ? -11.770 -4.877 -21.965 1.00 16.40 342 LYS A O 1
ATOM 496 N N . GLU A 1 68 ? -11.366 -6.313 -20.278 1.00 15.10 343 GLU A N 1
ATOM 497 C CA . GLU A 1 68 ? -12.785 -6.471 -19.963 1.00 15.20 343 GLU A CA 1
ATOM 498 C C . GLU A 1 68 ? -13.360 -5.150 -19.469 1.00 15.94 343 GLU A C 1
ATOM 499 O O . GLU A 1 68 ? -14.451 -4.725 -19.887 1.00 14.75 343 GLU A O 1
ATOM 505 N N . ALA A 1 69 ? -12.613 -4.477 -18.602 1.00 14.87 344 ALA A N 1
ATOM 506 C CA . ALA A 1 69 ? -13.036 -3.184 -18.073 1.00 14.92 344 ALA A CA 1
ATOM 507 C C . ALA A 1 69 ? -13.108 -2.126 -19.166 1.00 12.84 344 ALA A C 1
ATOM 508 O O . ALA A 1 69 ? -14.030 -1.309 -19.178 1.00 14.78 344 ALA A O 1
ATOM 510 N N . VAL A 1 70 ? -12.150 -2.132 -20.096 1.00 14.31 345 VAL A N 1
ATOM 511 C CA . VAL A 1 70 ? -12.174 -1.169 -21.191 1.00 14.95 345 VAL A CA 1
ATOM 512 C C . VAL A 1 70 ? -13.464 -1.320 -21.991 1.00 12.95 345 VAL A C 1
ATOM 513 O O . VAL A 1 70 ? -14.147 -0.335 -22.282 1.00 15.53 345 VAL A O 1
ATOM 517 N N . THR A 1 71 ? -13.856 -2.563 -22.299 1.00 13.99 346 THR A N 1
ATOM 518 C CA . THR A 1 71 ? -15.078 -2.761 -23.084 1.00 14.40 346 THR A CA 1
ATOM 519 C C . THR A 1 71 ? -16.301 -2.272 -22.319 1.00 14.26 346 THR A C 1
ATOM 520 O O . THR A 1 71 ? -17.144 -1.549 -22.863 1.00 14.78 346 THR A O 1
ATOM 524 N N . ILE A 1 72 ? -16.394 -2.630 -21.035 1.00 15.45 347 ILE A N 1
ATOM 525 C CA . ILE A 1 72 ? -17.546 -2.234 -20.226 1.00 13.85 347 ILE A CA 1
ATOM 526 C C . ILE A 1 72 ? -17.627 -0.716 -20.101 1.00 16.29 347 ILE A C 1
ATOM 527 O O . ILE A 1 72 ? -18.687 -0.118 -20.309 1.00 15.99 347 ILE A O 1
ATOM 532 N N . LEU A 1 73 ? -16.509 -0.075 -19.753 1.00 12.69 348 LEU A N 1
ATOM 533 C CA . LEU A 1 73 ? -16.554 1.370 -19.511 1.00 12.38 348 LEU A CA 1
ATOM 534 C C . LEU A 1 73 ? -16.872 2.135 -20.786 1.00 13.27 348 LEU A C 1
ATOM 535 O O . LEU A 1 73 ? -17.653 3.090 -20.768 1.00 15.21 348 LEU A O 1
ATOM 540 N N . SER A 1 74 ? -16.284 1.725 -21.908 1.00 13.07 349 SER A N 1
ATOM 541 C CA . SER A 1 74 ? -16.490 2.435 -23.167 1.00 14.50 349 SER A CA 1
ATOM 542 C C . SER A 1 74 ? -17.884 2.257 -23.738 1.00 17.20 349 SER A C 1
ATOM 543 O O . SER A 1 74 ? -18.293 3.088 -24.562 1.00 18.14 349 SER A O 1
ATOM 546 N N . GLN A 1 75 ? -18.644 1.256 -23.273 1.00 14.90 350 GLN A N 1
ATOM 547 C CA . GLN A 1 75 ? -20.018 1.068 -23.726 1.00 16.74 350 GLN A CA 1
ATOM 548 C C . GLN A 1 75 ? -21.008 2.028 -23.072 1.00 16.96 350 GLN A C 1
ATOM 549 O O . GLN A 1 75 ? -22.133 2.164 -23.564 1.00 18.35 350 GLN A O 1
ATOM 555 N N . GLN A 1 76 ? -20.644 2.665 -21.961 1.00 13.78 351 GLN A N 1
ATOM 556 C CA . GLN A 1 76 ? -21.593 3.473 -21.217 1.00 14.53 351 GLN A CA 1
ATOM 557 C C . GLN A 1 76 ? -21.825 4.810 -21.904 1.00 15.45 351 GLN A C 1
ATOM 558 O O . GLN A 1 76 ? -20.898 5.392 -22.472 1.00 17.37 351 GLN A O 1
ATOM 564 N N . ARG A 1 77 ? -23.078 5.275 -21.877 1.00 15.24 352 ARG A N 1
ATOM 565 C CA . ARG A 1 77 ? -23.468 6.510 -22.559 1.00 15.51 352 ARG A CA 1
ATOM 566 C C . ARG A 1 77 ? -24.292 7.410 -21.647 1.00 16.69 352 ARG A C 1
ATOM 567 O O . ARG A 1 77 ? -25.020 6.938 -20.777 1.00 17.32 352 ARG A O 1
ATOM 575 N N . GLY A 1 78 ? -24.203 8.713 -21.890 1.00 17.69 353 GLY A N 1
ATOM 576 C CA . GLY A 1 78 ? -25.133 9.659 -21.291 1.00 17.81 353 GLY A CA 1
ATOM 577 C C . GLY A 1 78 ? -24.881 9.953 -19.828 1.00 16.62 353 GLY A C 1
ATOM 578 O O . GLY A 1 78 ? -23.798 10.418 -19.469 1.00 17.61 353 GLY A O 1
ATOM 579 N N . GLU A 1 79 ? -25.861 9.680 -18.970 1.00 17.11 354 GLU A N 1
ATOM 580 C CA . GLU A 1 79 ? -25.717 9.891 -17.531 1.00 15.33 354 GLU A CA 1
ATOM 581 C C . GLU A 1 79 ? -25.221 8.593 -16.914 1.00 16.91 354 GLU A C 1
ATOM 582 O O . GLU A 1 79 ? -25.955 7.602 -16.868 1.00 20.13 354 GLU A O 1
ATOM 588 N N . ILE A 1 80 ? -23.980 8.609 -16.444 1.00 14.02 355 ILE A N 1
ATOM 589 C CA . ILE A 1 80 ? -23.267 7.418 -16.004 1.00 14.40 355 ILE A CA 1
ATOM 590 C C . ILE A 1 80 ? -22.957 7.511 -14.514 1.00 14.54 355 ILE A C 1
ATOM 591 O O . ILE A 1 80 ? -22.343 8.482 -14.056 1.00 16.30 355 ILE A O 1
ATOM 596 N N . GLU A 1 81 ? -23.362 6.492 -13.753 1.00 16.82 356 GLU A N 1
ATOM 597 C CA . GLU A 1 81 ? -23.126 6.467 -12.315 1.00 17.12 356 GLU A CA 1
ATOM 598 C C . GLU A 1 81 ? -21.962 5.536 -12.014 1.00 17.03 356 GLU A C 1
ATOM 599 O O . GLU A 1 81 ? -22.028 4.339 -12.323 1.00 19.35 356 GLU A O 1
ATOM 605 N N . PHE A 1 82 ? -20.913 6.084 -11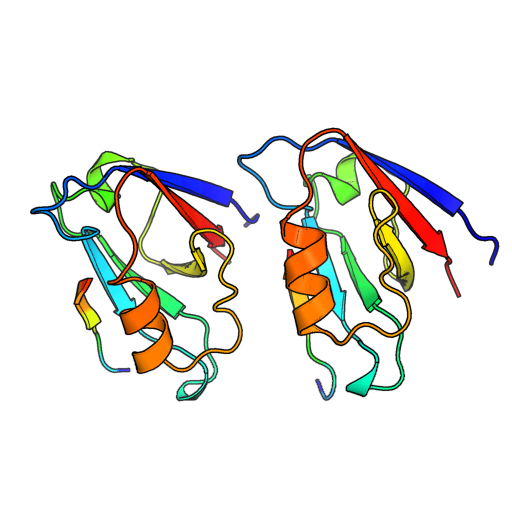.409 1.00 15.20 357 PHE A N 1
ATOM 606 C CA . PHE A 1 82 ? -19.736 5.325 -11.024 1.00 16.47 357 PHE A CA 1
ATOM 607 C C . PHE A 1 82 ? -19.827 4.973 -9.545 1.00 17.98 357 PHE A C 1
ATOM 608 O O . PHE A 1 82 ? -20.228 5.802 -8.718 1.00 19.02 357 PHE A O 1
ATOM 616 N N . GLU A 1 83 ? -19.434 3.754 -9.203 1.00 14.89 358 GLU A N 1
ATOM 617 C CA . GLU A 1 83 ? -19.222 3.376 -7.807 1.00 17.34 358 GLU A CA 1
ATOM 618 C C . GLU A 1 83 ? -17.711 3.249 -7.661 1.00 15.37 358 GLU A C 1
ATOM 619 O O . GLU A 1 83 ? -17.092 2.439 -8.362 1.00 16.68 358 GLU A O 1
ATOM 625 N N . VAL A 1 84 ? -17.112 4.104 -6.829 1.00 15.16 359 VAL A N 1
ATOM 626 C CA . VAL A 1 84 ? -15.660 4.193 -6.750 1.00 16.13 359 VAL A CA 1
ATOM 627 C C . VAL A 1 84 ? -15.231 4.199 -5.288 1.00 17.10 359 VAL A C 1
ATOM 628 O O . VAL A 1 84 ? -16.006 4.518 -4.386 1.00 17.75 359 VAL A O 1
ATOM 632 N N . VAL A 1 85 ? -13.967 3.866 -5.063 1.00 16.13 360 VAL A N 1
ATOM 633 C CA . VAL A 1 85 ? -13.394 3.982 -3.726 1.00 16.49 360 VAL A CA 1
ATOM 634 C C . VAL A 1 85 ? -11.947 4.413 -3.859 1.00 15.53 360 VAL A C 1
ATOM 635 O O . VAL A 1 85 ? -11.210 3.895 -4.702 1.00 15.72 360 VAL A O 1
ATOM 639 N N . TYR A 1 86 ? -11.535 5.349 -3.011 1.00 17.59 361 TYR A N 1
ATOM 640 C CA . TYR A 1 86 ? -10.154 5.796 -2.967 1.00 16.15 361 TYR A CA 1
ATOM 641 C C . TYR A 1 86 ? -9.449 5.084 -1.824 1.00 17.65 361 TYR A C 1
ATOM 642 O O . TYR A 1 86 ? -9.843 5.247 -0.662 1.00 20.95 361 TYR A O 1
ATOM 651 N N . VAL A 1 87 ? -8.382 4.363 -2.151 1.00 19.23 362 VAL A N 1
ATOM 652 C CA . VAL A 1 87 ? -7.572 3.630 -1.190 1.00 22.83 362 VAL A CA 1
ATOM 653 C C . VAL A 1 87 ? -6.147 4.171 -1.217 1.00 26.96 362 VAL A C 1
ATOM 654 O O . VAL A 1 87 ? -5.543 4.318 -2.288 1.00 26.24 362 VAL A O 1
ATOM 659 N N . GLY B 1 1 ? -4.582 15.331 -27.313 1.00 30.69 276 GLY B N 1
ATOM 660 C CA . GLY B 1 1 ? -5.971 15.671 -27.547 1.00 26.92 276 GLY B CA 1
ATOM 661 C C . GLY B 1 1 ? -6.913 14.633 -26.983 1.00 20.35 276 GLY B C 1
ATOM 662 O O . GLY B 1 1 ? -6.486 13.553 -26.592 1.00 24.40 276 GLY B O 1
ATOM 663 N N . PRO B 1 2 ? -8.197 14.949 -26.945 1.00 21.73 277 PRO B N 1
ATOM 664 C CA . PRO B 1 2 ? -9.162 14.046 -26.317 1.00 18.95 277 PRO B CA 1
ATOM 665 C C . PRO B 1 2 ? -9.632 12.950 -27.261 1.00 19.23 277 PRO B C 1
ATOM 666 O O . PRO B 1 2 ? -9.525 13.045 -28.482 1.00 19.23 277 PRO B O 1
ATOM 670 N N . ILE B 1 3 ? -10.214 11.915 -26.661 1.00 17.29 278 ILE B N 1
ATOM 671 C CA . ILE B 1 3 ? -10.855 10.887 -27.460 1.00 16.18 278 ILE B CA 1
ATOM 672 C C . ILE B 1 3 ? -12.074 11.485 -28.132 1.00 20.23 278 ILE B C 1
ATOM 673 O O . ILE B 1 3 ? -12.832 12.257 -27.522 1.00 18.55 278 ILE B O 1
ATOM 678 N N . ARG B 1 4 ? -12.223 11.205 -29.432 1.00 17.53 279 ARG B N 1
ATOM 679 C CA . ARG B 1 4 ? -13.416 11.657 -30.189 1.00 19.20 279 ARG B CA 1
ATOM 680 C C . ARG B 1 4 ? -14.100 10.419 -30.776 1.00 17.80 279 ARG B C 1
ATOM 681 O O . ARG B 1 4 ? -13.378 9.494 -31.178 1.00 17.36 279 ARG B O 1
ATOM 689 N N . LYS B 1 5 ? -15.436 10.387 -30.789 1.00 17.11 280 LYS B N 1
ATOM 690 C CA . LYS B 1 5 ? -16.143 9.289 -31.439 1.00 17.35 280 LYS B CA 1
ATOM 691 C C . LYS B 1 5 ? -16.756 9.858 -32.712 1.00 19.75 280 LYS B C 1
ATOM 692 O O . LYS B 1 5 ? -17.552 10.799 -32.657 1.00 20.88 280 LYS B O 1
ATOM 698 N N . VAL B 1 6 ? -16.348 9.310 -33.852 1.00 14.28 281 VAL B N 1
ATOM 699 C CA . VAL B 1 6 ? -16.622 9.856 -35.178 1.00 17.37 281 VAL B CA 1
ATOM 700 C C . VAL B 1 6 ? -17.420 8.844 -35.978 1.00 18.62 281 VAL B C 1
ATOM 701 O O . VAL B 1 6 ? -17.010 7.686 -36.093 1.00 18.60 281 VAL B O 1
ATOM 705 N N . LEU B 1 7 ? -18.535 9.279 -36.556 1.00 18.70 282 LEU B N 1
ATOM 706 C CA . LEU B 1 7 ? -19.370 8.409 -37.373 1.00 19.29 282 LEU B CA 1
ATOM 707 C C . LEU B 1 7 ? -19.016 8.588 -38.841 1.00 21.11 282 LEU B C 1
ATOM 708 O O . LEU B 1 7 ? -18.957 9.710 -39.350 1.00 23.04 282 LEU B O 1
ATOM 713 N N . LEU B 1 8 ? -18.763 7.476 -39.504 1.00 17.62 283 LEU B N 1
ATOM 714 C CA . LEU B 1 8 ? -18.418 7.420 -40.909 1.00 21.47 283 LEU B CA 1
ATOM 715 C C . LEU B 1 8 ? -19.524 6.627 -41.591 1.00 19.10 283 LEU B C 1
ATOM 716 O O . LEU B 1 8 ? -19.957 5.600 -41.061 1.00 20.51 283 LEU B O 1
ATOM 721 N N . LEU B 1 9 ? -19.974 7.067 -42.760 1.00 20.27 284 LEU B N 1
ATOM 722 C CA . LEU B 1 9 ? -21.012 6.341 -43.492 1.00 23.68 284 LEU B CA 1
ATOM 723 C C . LEU B 1 9 ? -20.400 5.798 -44.782 1.00 22.15 284 LEU B C 1
ATOM 724 O O . LEU B 1 9 ? -19.958 6.578 -45.638 1.00 24.81 284 LEU B O 1
ATOM 729 N N . LYS B 1 10 ? -20.379 4.476 -44.915 1.00 21.47 285 LYS B N 1
ATOM 730 C CA . LYS B 1 10 ? -19.813 3.861 -46.140 1.00 22.01 285 LYS B CA 1
ATOM 731 C C . LYS B 1 10 ? -20.901 3.067 -46.866 1.00 27.92 285 LYS B C 1
ATOM 732 O O . LYS B 1 10 ? -21.651 2.333 -46.195 1.00 28.15 285 LYS B O 1
ATOM 738 N N . GLU B 1 11 ? -21.047 3.287 -48.175 1.00 28.39 286 GLU B N 1
ATOM 739 C CA . GLU B 1 11 ? -21.981 2.438 -48.947 1.00 29.92 286 GLU B CA 1
ATOM 740 C C . GLU B 1 11 ? -21.285 1.083 -49.084 1.00 26.99 286 GLU B C 1
ATOM 741 O O . GLU B 1 11 ? -20.052 1.036 -48.945 1.00 26.45 286 GLU B O 1
ATOM 747 N N . ASP B 1 12 ? -22.038 0.022 -49.340 1.00 25.21 287 ASP B N 1
ATOM 748 C CA . ASP B 1 12 ? -21.451 -1.316 -49.372 1.00 32.96 287 ASP B CA 1
ATOM 749 C C . ASP B 1 12 ? -20.358 -1.437 -50.429 1.00 31.34 287 ASP B C 1
ATOM 750 O O . ASP B 1 12 ? -19.401 -2.190 -50.234 1.00 30.07 287 ASP B O 1
ATOM 755 N N . HIS B 1 13 ? -20.452 -0.688 -51.530 1.00 27.91 288 HIS B N 1
ATOM 756 C CA . HIS B 1 13 ? -19.429 -0.777 -52.569 1.00 29.58 288 HIS B CA 1
ATOM 757 C C . HIS B 1 13 ? -18.193 0.070 -52.283 1.00 28.25 288 HIS B C 1
ATOM 758 O O . HIS B 1 13 ? -17.249 0.051 -53.078 1.00 27.63 288 HIS B O 1
ATOM 765 N N . GLU B 1 14 ? -18.170 0.830 -51.196 1.00 25.03 289 GLU B N 1
ATOM 766 C CA . GLU B 1 14 ? -17.054 1.715 -50.913 1.00 25.13 289 GLU B CA 1
ATOM 767 C C . GLU B 1 14 ? -16.091 1.055 -49.937 1.00 20.45 289 GLU B C 1
ATOM 768 O O . GLU B 1 14 ? -16.448 0.114 -49.235 1.00 22.28 289 GLU B O 1
ATOM 774 N N . GLY B 1 15 ? -14.848 1.540 -49.932 1.00 21.12 290 GLY B N 1
ATOM 775 C CA . GLY B 1 15 ? -13.953 1.322 -48.814 1.00 21.15 290 GLY B CA 1
ATOM 776 C C . GLY B 1 15 ? -14.157 2.382 -47.740 1.00 20.92 290 GLY B C 1
ATOM 777 O O . GLY B 1 15 ? -14.932 3.323 -47.895 1.00 20.34 290 GLY B O 1
ATOM 778 N N . LEU B 1 16 ? -13.450 2.206 -46.619 1.00 17.47 291 LEU B N 1
ATOM 779 C CA . LEU B 1 16 ? -13.493 3.231 -45.573 1.00 18.51 291 LEU B CA 1
ATOM 780 C C . LEU B 1 16 ? -12.834 4.523 -46.045 1.00 19.37 291 LEU B C 1
ATOM 781 O O . LEU 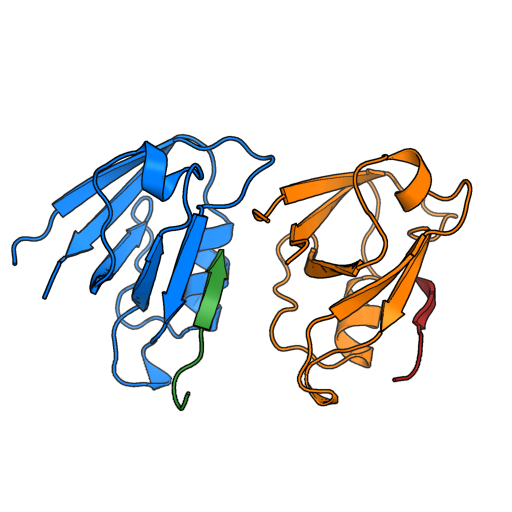B 1 16 ? -13.231 5.622 -45.629 1.00 18.48 291 LEU B O 1
ATOM 786 N N . GLY B 1 17 ? -11.817 4.411 -46.894 1.00 17.63 292 GLY B N 1
ATOM 787 C CA . GLY B 1 17 ? -11.061 5.561 -47.335 1.00 18.24 292 GLY B CA 1
ATOM 788 C C . GLY B 1 17 ? -9.864 5.905 -46.484 1.00 19.74 292 GLY B C 1
ATOM 789 O O . GLY B 1 17 ? -9.471 7.079 -46.432 1.00 18.12 292 GLY B O 1
ATOM 790 N N . ILE B 1 18 ? -9.264 4.921 -45.809 1.00 17.20 293 ILE B N 1
ATOM 791 C CA . ILE B 1 18 ? -8.096 5.176 -44.973 1.00 16.66 293 ILE B CA 1
ATOM 792 C C . ILE B 1 18 ? -7.020 4.138 -45.241 1.00 15.93 293 ILE B C 1
ATOM 793 O O . ILE B 1 18 ? -7.305 2.988 -45.583 1.00 17.81 293 ILE B O 1
ATOM 798 N N . SER B 1 19 ? -5.773 4.563 -45.091 1.00 14.72 294 SER B N 1
ATOM 799 C CA . SER B 1 19 ? -4.655 3.646 -44.948 1.00 16.16 294 SER B CA 1
ATOM 800 C C . SER B 1 19 ? -4.181 3.734 -43.512 1.00 17.38 294 SER B C 1
ATOM 801 O O . SER B 1 19 ? -4.220 4.804 -42.897 1.00 19.13 294 SER B O 1
ATOM 804 N N . ILE B 1 20 ? -3.732 2.604 -42.986 1.00 17.71 295 ILE B N 1
ATOM 805 C CA . ILE B 1 20 ? -3.281 2.557 -41.605 1.00 19.39 295 ILE B CA 1
ATOM 806 C C . ILE B 1 20 ? -1.938 1.850 -41.521 1.00 18.32 295 ILE B C 1
ATOM 807 O O . ILE B 1 20 ? -1.562 1.048 -42.383 1.00 19.85 295 ILE B O 1
ATOM 812 N N . THR B 1 21 ? -1.219 2.180 -40.455 1.00 17.53 296 THR B N 1
ATOM 813 C CA . THR B 1 21 ? 0.008 1.515 -40.048 1.00 17.89 296 THR B CA 1
ATOM 814 C C . THR B 1 21 ? -0.112 1.134 -38.579 1.00 18.53 296 THR B C 1
ATOM 815 O O . THR B 1 21 ? -1.025 1.577 -37.879 1.00 17.54 296 THR B O 1
ATOM 819 N N . GLY B 1 22 ? 0.825 0.321 -38.112 1.00 17.16 297 GLY B N 1
ATOM 820 C CA . GLY B 1 22 ? 0.956 0.084 -36.683 1.00 16.45 297 GLY B CA 1
ATOM 821 C C . GLY B 1 22 ? 0.213 -1.135 -36.184 1.00 15.61 297 GLY B C 1
ATOM 822 O O . GLY B 1 22 ? -0.234 -1.985 -36.955 1.00 19.37 297 GLY B O 1
ATOM 823 N N . GLY B 1 23 ? 0.104 -1.232 -34.862 1.00 15.49 298 GLY B N 1
ATOM 824 C CA . GLY B 1 23 ? -0.503 -2.386 -34.226 1.00 15.71 298 GLY B CA 1
ATOM 825 C C . GLY B 1 23 ? 0.427 -3.025 -33.210 1.00 16.26 298 GLY B C 1
ATOM 826 O O . GLY B 1 23 ? 1.581 -2.641 -33.050 1.00 19.24 298 GLY B O 1
ATOM 827 N N . LYS B 1 24 ? -0.110 -3.999 -32.474 1.00 17.91 299 LYS B N 1
ATOM 828 C CA . LYS B 1 24 ? 0.615 -4.627 -31.335 1.00 19.18 299 LYS B CA 1
ATOM 829 C C . LYS B 1 24 ? 2.050 -5.029 -31.671 1.00 22.91 299 LYS B C 1
ATOM 830 O O . LYS B 1 24 ? 2.935 -4.783 -30.841 1.00 22.19 299 LYS B O 1
ATOM 836 N N . GLU B 1 25 ? 2.272 -5.637 -32.829 1.00 20.98 300 GLU B N 1
ATOM 837 C CA . GLU B 1 25 ? 3.615 -6.138 -33.098 1.00 23.17 300 GLU B CA 1
ATOM 838 C C . GLU B 1 25 ? 4.599 -5.014 -33.371 1.00 22.83 300 GLU B C 1
ATOM 839 O O . GLU B 1 25 ? 5.813 -5.250 -33.379 1.00 24.69 300 GLU B O 1
ATOM 845 N N . HIS B 1 26 ? 4.112 -3.796 -33.593 1.00 22.18 301 HIS B N 1
ATOM 846 C CA . HIS B 1 26 ? 4.977 -2.656 -33.806 1.00 22.16 301 HIS B CA 1
ATOM 847 C C . HIS B 1 26 ? 5.134 -1.814 -32.554 1.00 20.71 301 HIS B C 1
ATOM 848 O O . HIS B 1 26 ? 5.854 -0.813 -32.592 1.00 25.80 301 HIS B O 1
ATOM 855 N N . GLY B 1 27 ? 4.458 -2.182 -31.465 1.00 21.74 302 GLY B N 1
ATOM 856 C CA . GLY B 1 27 ? 4.518 -1.434 -30.225 1.00 23.31 302 GLY B CA 1
ATOM 857 C C . GLY B 1 27 ? 3.920 -0.050 -30.302 1.00 24.67 302 GLY B C 1
ATOM 858 O O . GLY B 1 27 ? 4.278 0.815 -29.500 1.00 24.77 302 GLY B O 1
ATOM 859 N N . VAL B 1 28 ? 3.021 0.187 -31.252 1.00 19.93 303 VAL B N 1
ATOM 860 C CA . VAL B 1 28 ? 2.420 1.501 -31.449 1.00 23.40 303 VAL B CA 1
ATOM 861 C C . VAL B 1 28 ? 0.952 1.300 -31.776 1.00 19.23 303 VAL B C 1
ATOM 862 O O . VAL B 1 28 ? 0.539 0.213 -32.194 1.00 20.02 303 VAL B O 1
ATOM 866 N N . PRO B 1 29 ? 0.142 2.339 -31.621 1.00 19.99 304 PRO B N 1
ATOM 867 C CA . PRO B 1 29 ? -1.277 2.207 -31.954 1.00 19.11 304 PRO B CA 1
ATOM 868 C C . PRO B 1 29 ? -1.497 1.999 -33.446 1.00 18.90 304 PRO B C 1
ATOM 869 O O . PRO B 1 29 ? -0.614 2.186 -34.289 1.00 19.83 304 PRO B O 1
ATOM 873 N N . ILE B 1 30 ? -2.709 1.556 -33.757 1.00 16.99 305 ILE B N 1
ATOM 874 C CA . ILE B 1 30 ? -3.197 1.588 -35.133 1.00 16.26 305 ILE B CA 1
ATOM 875 C C . ILE B 1 30 ? -3.352 3.055 -35.513 1.00 18.80 305 ILE B C 1
ATOM 876 O O . ILE B 1 30 ? -4.098 3.795 -34.860 1.00 18.08 305 ILE B O 1
ATOM 881 N N . LEU B 1 31 ? -2.631 3.494 -36.539 1.00 19.18 306 LEU B N 1
ATOM 882 C CA . LEU B 1 31 ? -2.565 4.906 -36.886 1.00 18.77 306 LEU B CA 1
ATOM 883 C C . LEU B 1 31 ? -3.119 5.125 -38.284 1.00 17.43 306 LEU B C 1
ATOM 884 O O . LEU B 1 31 ? -2.807 4.364 -39.205 1.00 19.18 306 LEU B O 1
ATOM 889 N N . ILE B 1 32 ? -3.906 6.182 -38.462 1.00 16.14 307 ILE B N 1
ATOM 890 C CA . ILE B 1 32 ? -4.312 6.594 -39.803 1.00 15.73 307 ILE B CA 1
ATOM 891 C C . ILE B 1 32 ? -3.119 7.254 -40.482 1.00 16.98 307 ILE B C 1
ATOM 892 O O . ILE B 1 32 ? -2.634 8.302 -40.036 1.00 18.96 307 ILE B O 1
ATOM 897 N N . SER B 1 33 ? -2.656 6.660 -41.585 1.00 16.56 308 SER B N 1
ATOM 898 C CA . SER B 1 33 ? -1.516 7.223 -42.287 1.00 18.94 308 SER B CA 1
ATOM 899 C C . SER B 1 33 ? -1.906 7.984 -43.543 1.00 20.31 308 SER B C 1
ATOM 900 O O . SER B 1 33 ? -1.080 8.750 -44.054 1.00 22.88 308 SER B O 1
ATOM 903 N N . GLU B 1 34 ? -3.125 7.794 -44.056 1.00 18.71 309 GLU B N 1
ATOM 904 C CA . GLU B 1 34 ? -3.579 8.534 -45.226 1.00 18.93 309 GLU B CA 1
ATOM 905 C C . GLU B 1 34 ? -5.104 8.555 -45.224 1.00 17.75 309 GLU B C 1
ATOM 906 O O . GLU B 1 34 ? -5.742 7.569 -44.830 1.00 17.73 309 GLU B O 1
ATOM 912 N N . ILE B 1 35 ? -5.676 9.703 -45.592 1.00 20.58 310 ILE B N 1
ATOM 913 C CA . ILE B 1 35 ? -7.115 9.873 -45.792 1.00 17.63 310 ILE B CA 1
ATOM 914 C C . ILE B 1 35 ? -7.317 10.084 -47.286 1.00 21.36 310 ILE B C 1
ATOM 915 O O . ILE B 1 35 ? -6.941 11.138 -47.824 1.00 20.83 310 ILE B O 1
ATOM 920 N N . HIS B 1 36 ? -7.897 9.099 -47.955 1.00 16.89 311 HIS B N 1
ATOM 921 C CA . HIS B 1 36 ? -8.009 9.167 -49.406 1.00 17.87 311 HIS B CA 1
ATOM 922 C C . HIS B 1 36 ? -9.085 10.140 -49.864 1.00 19.88 311 HIS B C 1
ATOM 923 O O . HIS B 1 36 ? -10.228 10.062 -49.410 1.00 20.47 311 HIS B O 1
ATOM 930 N N . PRO B 1 37 ? -8.750 11.076 -50.746 1.00 23.81 312 PRO B N 1
ATOM 931 C CA . PRO B 1 37 ? -9.697 12.134 -51.109 1.00 24.69 312 PRO B CA 1
ATOM 932 C C . PRO B 1 37 ? -10.980 11.577 -51.701 1.00 23.45 312 PRO B C 1
ATOM 933 O O . PRO B 1 37 ? -10.964 10.682 -52.556 1.00 23.13 312 PRO B O 1
ATOM 937 N N . GLY B 1 38 ? -12.106 12.111 -51.228 1.00 22.32 313 GLY B N 1
ATOM 938 C CA . GLY B 1 38 ? -13.404 11.778 -51.771 1.00 26.39 313 GLY B CA 1
ATOM 939 C C . GLY B 1 38 ? -14.050 10.537 -51.209 1.00 22.73 313 GLY B C 1
ATOM 940 O O . GLY B 1 38 ? -15.254 10.333 -51.432 1.00 25.17 313 GLY B O 1
ATOM 941 N N . GLN B 1 39 ? -13.301 9.697 -50.497 1.00 19.38 314 GLN B N 1
ATOM 942 C CA . GLN B 1 39 ? -13.862 8.488 -49.916 1.00 18.40 314 GLN B CA 1
ATOM 943 C C . GLN B 1 39 ? -14.512 8.806 -48.565 1.00 20.16 314 GLN B C 1
ATOM 944 O O . GLN B 1 39 ? -14.414 9.941 -48.077 1.00 20.19 314 GLN B O 1
ATOM 950 N N . PRO B 1 40 ? -15.205 7.825 -47.940 1.00 20.69 315 PRO B N 1
ATOM 951 C CA . PRO B 1 40 ? -16.047 8.153 -46.767 1.00 20.57 315 PRO B CA 1
ATOM 952 C C . PRO B 1 40 ? -15.322 8.810 -45.606 1.00 23.17 315 PRO B C 1
ATOM 953 O O . PRO B 1 40 ? -15.907 9.685 -44.949 1.00 20.35 315 PRO B O 1
ATOM 957 N N . ALA B 1 41 ? -14.081 8.425 -45.311 1.00 19.75 316 ALA B N 1
ATOM 958 C CA . ALA B 1 41 ? -13.399 9.064 -44.184 1.00 17.68 316 ALA B CA 1
ATOM 959 C C . ALA B 1 41 ? -13.143 10.534 -44.458 1.00 20.59 316 ALA B C 1
ATOM 960 O O . ALA B 1 41 ? -13.283 11.374 -43.562 1.00 22.26 316 ALA B O 1
ATOM 962 N N . ASP B 1 42 ? -12.761 10.862 -45.693 1.00 18.47 317 ASP B N 1
ATOM 963 C CA . ASP B 1 42 ? -12.585 12.258 -46.072 1.00 19.73 317 ASP B CA 1
ATOM 964 C C . ASP B 1 42 ? -13.908 13.009 -45.962 1.00 21.39 317 ASP B C 1
ATOM 965 O O . ASP B 1 42 ? -13.968 14.108 -45.390 1.00 23.85 317 ASP B O 1
ATOM 970 N N . ARG B 1 43 ? -14.993 12.390 -46.434 1.00 22.50 318 ARG B N 1
ATOM 971 C CA . ARG B 1 43 ? -16.277 13.078 -46.490 1.00 25.18 318 ARG B CA 1
ATOM 972 C C . ARG B 1 43 ? -16.817 13.391 -45.102 1.00 24.45 318 ARG B C 1
ATOM 973 O O . ARG B 1 43 ? -17.470 14.429 -44.919 1.00 23.42 318 ARG B O 1
ATOM 981 N N . CYS B 1 44 ? -16.563 12.528 -44.101 1.00 23.42 319 CYS B N 1
ATOM 982 C CA . CYS B 1 44 ? -17.209 12.795 -42.813 1.00 25.99 319 CYS B CA 1
ATOM 983 C C . CYS B 1 44 ? -16.554 13.993 -42.146 1.00 25.64 319 CYS B C 1
ATOM 984 O O . CYS B 1 44 ? -17.136 14.586 -41.232 1.00 26.10 319 CYS B O 1
ATOM 987 N N . GLY B 1 45 ? -15.319 14.320 -42.543 1.00 21.33 320 GLY B N 1
ATOM 988 C CA . GLY B 1 45 ? -14.604 15.473 -42.033 1.00 24.55 320 GLY B CA 1
ATOM 989 C C . GLY B 1 45 ? -14.026 15.350 -40.641 1.00 22.04 320 GLY B C 1
ATOM 990 O O . GLY B 1 45 ? -13.399 16.310 -40.164 1.00 22.20 320 GLY B O 1
ATOM 991 N N . GLY B 1 46 ? -14.206 14.216 -39.967 1.00 19.34 321 GLY B N 1
ATOM 992 C CA . GLY B 1 46 ? -13.815 14.097 -38.579 1.00 17.59 321 GLY B CA 1
ATOM 993 C C . GLY B 1 46 ? -12.633 13.198 -38.306 1.00 17.09 321 GLY B C 1
ATOM 994 O O . GLY B 1 46 ? -12.315 12.966 -37.130 1.00 17.79 321 GLY B O 1
ATOM 995 N N . LEU B 1 47 ? -11.970 12.677 -39.344 1.00 19.37 322 LEU B N 1
ATOM 996 C CA . LEU B 1 47 ? -10.846 11.758 -39.217 1.00 18.05 322 LEU B CA 1
ATOM 997 C C . LEU B 1 47 ? -9.647 12.378 -39.916 1.00 21.06 322 LEU B C 1
ATOM 998 O O . LEU B 1 47 ? -9.784 12.892 -41.033 1.00 23.31 322 LEU B O 1
ATOM 1003 N N . HIS B 1 48 ? -8.469 12.298 -39.294 1.00 20.28 323 HIS B N 1
ATOM 1004 C CA . HIS B 1 48 ? -7.295 12.982 -39.820 1.00 21.62 323 HIS B CA 1
ATOM 1005 C C . HIS B 1 48 ? -6.042 12.128 -39.713 1.00 18.70 323 HIS B C 1
ATOM 1006 O O . HIS B 1 48 ? -5.945 11.231 -38.879 1.00 17.96 323 HIS B O 1
ATOM 1013 N N . VAL B 1 49 ? -5.089 12.393 -40.605 1.00 18.82 324 VAL B N 1
ATOM 1014 C CA . VAL B 1 49 ? -3.824 11.684 -40.564 1.00 16.82 324 VAL B CA 1
ATOM 1015 C C . VAL B 1 49 ? -3.178 11.900 -39.207 1.00 19.24 324 VAL B C 1
ATOM 1016 O O . VAL B 1 49 ? -3.128 13.026 -38.692 1.00 20.95 324 VAL B O 1
ATOM 1020 N N . GLY B 1 50 ? -2.700 10.812 -38.608 1.00 18.44 325 GLY B N 1
ATOM 1021 C CA . GLY B 1 50 ? -2.125 10.855 -37.291 1.00 19.38 325 GLY B CA 1
ATOM 1022 C C . GLY B 1 50 ? -3.068 10.447 -36.180 1.00 20.63 325 GLY B C 1
ATOM 1023 O O . GLY B 1 50 ? -2.611 10.205 -35.054 1.00 19.07 325 GLY B O 1
ATOM 1024 N N . ASP B 1 51 ? -4.363 10.364 -36.462 1.00 18.95 326 ASP B N 1
ATOM 1025 C CA . ASP B 1 51 ? -5.306 9.860 -35.477 1.00 17.42 326 ASP B CA 1
ATOM 1026 C C . ASP B 1 51 ? -4.972 8.401 -35.181 1.00 15.59 326 ASP B C 1
ATOM 1027 O O . ASP B 1 51 ? -4.689 7.627 -36.102 1.00 16.62 326 ASP B O 1
ATOM 1032 N N . ALA B 1 52 ? -4.982 8.031 -33.898 1.00 13.01 327 ALA B N 1
ATOM 1033 C CA . ALA B 1 52 ? -4.907 6.637 -33.490 1.00 13.31 327 ALA B CA 1
ATOM 1034 C C . ALA B 1 52 ? -6.315 6.061 -33.412 1.00 13.29 327 ALA B C 1
ATOM 1035 O O . ALA B 1 52 ? -7.213 6.698 -32.851 1.00 14.84 327 ALA B O 1
ATOM 1037 N N . ILE B 1 53 ? -6.523 4.870 -33.989 1.00 14.10 328 ILE B N 1
ATOM 1038 C CA . ILE B 1 53 ? -7.818 4.210 -33.890 1.00 13.56 328 ILE B CA 1
ATOM 1039 C C . ILE B 1 53 ? -7.785 3.323 -32.653 1.00 12.05 328 ILE B C 1
ATOM 1040 O O . ILE B 1 53 ? -7.140 2.268 -32.660 1.00 16.25 328 ILE B O 1
ATOM 1045 N N . LEU B 1 54 ? -8.485 3.756 -31.594 1.00 12.13 329 LEU B N 1
ATOM 1046 C CA . LEU B 1 54 ? -8.559 2.983 -30.363 1.00 13.34 329 LEU B CA 1
ATOM 1047 C C . LEU B 1 54 ? -9.594 1.870 -30.451 1.00 13.87 329 LEU B C 1
ATOM 1048 O O . LEU B 1 54 ? -9.418 0.807 -29.835 1.00 13.79 329 LEU B O 1
ATOM 1053 N N . ALA B 1 55 ? -10.694 2.107 -31.165 1.00 13.21 330 ALA B N 1
ATOM 1054 C CA . ALA B 1 55 ? -11.756 1.118 -31.294 1.00 12.04 330 ALA B CA 1
ATOM 1055 C C . ALA B 1 55 ? -12.589 1.452 -32.519 1.00 12.63 330 ALA B C 1
ATOM 1056 O O . ALA B 1 55 ? -12.626 2.596 -32.975 1.00 13.96 330 ALA B O 1
ATOM 1058 N N . VAL B 1 56 ? -13.273 0.441 -33.041 1.00 12.79 331 VAL B N 1
ATOM 1059 C CA . VAL B 1 56 ? -14.215 0.650 -34.136 1.00 13.26 331 VAL B CA 1
ATOM 1060 C C . VAL B 1 56 ? -15.477 -0.138 -33.809 1.00 14.67 331 VAL B C 1
ATOM 1061 O O . VAL B 1 56 ? -15.410 -1.329 -33.494 1.00 14.75 331 VAL B O 1
ATOM 1065 N N . ASN B 1 57 ? -16.621 0.539 -33.848 1.00 15.36 332 ASN B N 1
ATOM 1066 C CA . ASN B 1 57 ? -17.904 -0.063 -33.465 1.00 14.30 332 ASN B CA 1
ATOM 1067 C C . ASN B 1 57 ? -17.802 -0.846 -32.154 1.00 14.39 332 ASN B C 1
ATOM 1068 O O . ASN B 1 57 ? -18.400 -1.910 -31.989 1.00 1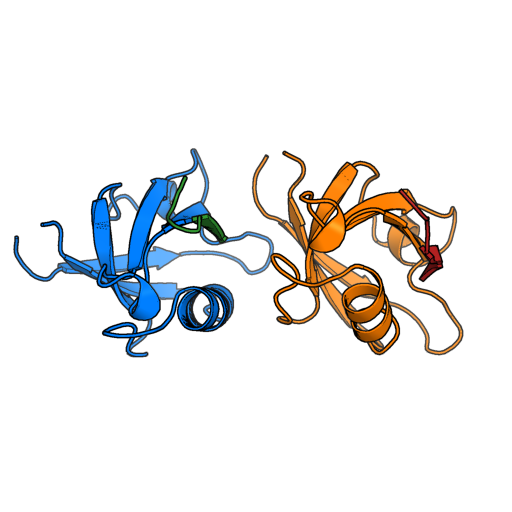6.62 332 ASN B O 1
ATOM 1073 N N . GLY B 1 58 ? -17.046 -0.305 -31.199 1.00 14.75 333 GLY B N 1
ATOM 1074 C CA . GLY B 1 58 ? -16.925 -0.941 -29.901 1.00 16.09 333 GLY B CA 1
ATOM 1075 C C . GLY B 1 58 ? -15.952 -2.101 -29.821 1.00 16.00 333 GLY B C 1
ATOM 1076 O O . GLY B 1 58 ? -15.888 -2.754 -28.775 1.00 18.07 333 GLY B O 1
ATOM 1077 N N . VAL B 1 59 ? -15.213 -2.393 -30.889 1.00 12.70 334 VAL B N 1
ATOM 1078 C CA . VAL B 1 59 ? -14.160 -3.408 -30.876 1.00 12.94 334 VAL B CA 1
ATOM 1079 C C . VAL B 1 59 ? -12.860 -2.716 -30.485 1.00 12.99 334 VAL B C 1
ATOM 1080 O O . VAL B 1 59 ? -12.365 -1.855 -31.220 1.00 12.96 334 VAL B O 1
ATOM 1084 N N . ASN B 1 60 ? -12.324 -3.074 -29.321 1.00 13.63 335 ASN B N 1
ATOM 1085 C CA . ASN B 1 60 ? -11.086 -2.498 -28.802 1.00 14.63 335 ASN B CA 1
ATOM 1086 C C . ASN B 1 60 ? -9.897 -2.906 -29.650 1.00 13.55 335 ASN B C 1
ATOM 1087 O O . ASN B 1 60 ? -9.610 -4.098 -29.794 1.00 17.11 335 ASN B O 1
ATOM 1092 N N . LEU B 1 61 ? -9.204 -1.920 -30.219 1.00 13.25 336 LEU B N 1
ATOM 1093 C CA . LEU B 1 61 ? -8.056 -2.191 -31.077 1.00 14.67 336 LEU B CA 1
ATOM 1094 C C . LEU B 1 61 ? -6.759 -1.680 -30.460 1.00 15.29 336 LEU B C 1
ATOM 1095 O O . LEU B 1 61 ? -5.758 -1.490 -31.167 1.00 17.25 336 LEU B O 1
ATOM 1100 N N . ARG B 1 62 ? -6.760 -1.437 -29.148 1.00 14.65 337 ARG B N 1
ATOM 1101 C CA . ARG B 1 62 ? -5.567 -0.919 -28.497 1.00 15.09 337 ARG B CA 1
ATOM 1102 C C . ARG B 1 62 ? -4.459 -1.965 -28.406 1.00 16.67 337 ARG B C 1
ATOM 1103 O O . ARG B 1 62 ? -3.286 -1.596 -28.270 1.00 18.68 337 ARG B O 1
ATOM 1111 N N . ASP B 1 63 ? -4.798 -3.253 -28.453 1.00 15.09 338 ASP B N 1
ATOM 1112 C CA . ASP B 1 63 ? -3.825 -4.323 -28.221 1.00 17.92 338 ASP B CA 1
ATOM 1113 C C . ASP B 1 63 ? -4.024 -5.455 -29.218 1.00 18.20 338 ASP B C 1
ATOM 1114 O O . ASP B 1 63 ? -4.049 -6.634 -28.857 1.00 19.62 338 ASP B O 1
ATOM 1119 N N . THR B 1 64 ? -4.159 -5.098 -30.480 1.00 15.15 339 THR B N 1
ATOM 1120 C CA . THR B 1 64 ? -4.414 -6.041 -31.555 1.00 16.23 339 THR B CA 1
ATOM 1121 C C . THR B 1 64 ? -3.338 -5.875 -32.611 1.00 15.66 339 THR B C 1
ATOM 1122 O O . THR B 1 64 ? -2.900 -4.757 -32.905 1.00 16.96 339 THR B O 1
ATOM 1126 N N . LYS B 1 65 ? -2.924 -7.003 -33.190 1.00 16.10 340 LYS B N 1
ATOM 1127 C CA . LYS B 1 65 ? -1.949 -6.961 -34.266 1.00 16.46 340 LYS B CA 1
ATOM 1128 C C . LYS B 1 65 ? -2.537 -6.314 -35.512 1.00 18.66 340 LYS B C 1
ATOM 1129 O O . LYS B 1 65 ? -3.753 -6.258 -35.711 1.00 17.37 340 LYS B O 1
ATOM 1135 N N . HIS B 1 66 ? -1.633 -5.830 -36.362 1.00 15.56 341 HIS B N 1
ATOM 1136 C CA . HIS B 1 66 ? -2.011 -5.123 -37.574 1.00 14.53 341 HIS B CA 1
ATOM 1137 C C . HIS B 1 66 ? -3.039 -5.889 -38.413 1.00 16.73 341 HIS B C 1
ATOM 1138 O O . HIS B 1 66 ? -4.095 -5.344 -38.767 1.00 16.98 341 HIS B O 1
ATOM 1145 N N . LYS B 1 67 ? -2.730 -7.143 -38.772 1.00 16.41 342 LYS B N 1
ATOM 1146 C CA . LYS B 1 67 ? -3.589 -7.894 -39.688 1.00 18.07 342 LYS B CA 1
ATOM 1147 C C . LYS B 1 67 ? -4.987 -8.084 -39.121 1.00 19.00 342 LYS B C 1
ATOM 1148 O O . LYS B 1 67 ? -5.982 -7.910 -39.834 1.00 18.26 342 LYS B O 1
ATOM 1154 N N . GLU B 1 68 ? -5.079 -8.454 -37.845 1.00 17.59 343 GLU B N 1
ATOM 1155 C CA . GLU B 1 68 ? -6.384 -8.654 -37.217 1.00 18.12 343 GLU B CA 1
ATOM 1156 C C . GLU B 1 68 ? -7.186 -7.357 -37.147 1.00 16.51 343 GLU B C 1
ATOM 1157 O O . GLU B 1 68 ? -8.402 -7.358 -37.372 1.00 15.88 343 GLU B O 1
ATOM 1163 N N . ALA B 1 69 ? -6.527 -6.241 -36.832 1.00 15.06 344 ALA B N 1
ATOM 1164 C CA . ALA B 1 69 ? -7.216 -4.958 -36.820 1.00 13.84 344 ALA B CA 1
ATOM 1165 C C . ALA B 1 69 ? -7.733 -4.615 -38.206 1.00 14.00 344 ALA B C 1
ATOM 1166 O O . ALA B 1 69 ? -8.862 -4.132 -38.359 1.00 14.14 344 ALA B O 1
ATOM 1168 N N . VAL B 1 70 ? -6.916 -4.846 -39.232 1.00 14.49 345 VAL B N 1
ATOM 1169 C CA . VAL B 1 70 ? -7.366 -4.544 -40.589 1.00 15.11 345 VAL B CA 1
ATOM 1170 C C . VAL B 1 70 ? -8.562 -5.418 -40.947 1.00 14.80 345 VAL B C 1
ATOM 1171 O O . VAL B 1 70 ? -9.534 -4.946 -41.562 1.00 16.14 345 VAL B O 1
ATOM 1175 N N . THR B 1 71 ? -8.536 -6.686 -40.542 1.00 13.50 346 THR B N 1
ATOM 1176 C CA . THR B 1 71 ? -9.663 -7.569 -40.838 1.00 13.58 346 THR B CA 1
ATOM 1177 C C . THR B 1 71 ? -10.941 -7.067 -40.186 1.00 15.20 346 THR B C 1
ATOM 1178 O O . THR B 1 71 ? -12.004 -7.024 -40.828 1.00 15.40 346 THR B O 1
ATOM 1182 N N . ILE B 1 72 ? -10.864 -6.708 -38.898 1.00 13.63 347 ILE B N 1
ATOM 1183 C CA . ILE B 1 72 ? -12.038 -6.197 -38.193 1.00 15.57 347 ILE B CA 1
ATOM 1184 C C . ILE B 1 72 ? -12.559 -4.942 -38.885 1.00 14.38 347 ILE B C 1
ATOM 1185 O O . ILE B 1 72 ? -13.763 -4.797 -39.125 1.00 13.53 347 ILE B O 1
ATOM 1190 N N . LEU B 1 73 ? -11.648 -4.037 -39.246 1.00 13.20 348 LEU B N 1
ATOM 1191 C CA . LEU B 1 73 ? -12.055 -2.784 -39.880 1.00 13.89 348 LEU B CA 1
ATOM 1192 C C . LEU B 1 73 ? -12.731 -3.055 -41.216 1.00 13.80 348 LEU B C 1
ATOM 1193 O O . LEU B 1 73 ? -13.725 -2.407 -41.565 1.00 15.17 348 LEU B O 1
ATOM 1198 N N . SER B 1 74 ? -12.222 -4.054 -41.944 1.00 14.32 349 SER B N 1
ATOM 1199 C CA A SER B 1 74 ? -12.728 -4.401 -43.269 0.70 16.10 349 SER B CA 1
ATOM 1200 C CA B SER B 1 74 ? -12.746 -4.358 -43.269 0.30 16.53 349 SER B CA 1
ATOM 1201 C C . SER B 1 74 ? -14.114 -5.027 -43.221 1.00 15.56 349 SER B C 1
ATOM 1202 O O . SER B 1 74 ? -14.810 -5.052 -44.246 1.00 17.81 349 SER B O 1
ATOM 1207 N N . GLN B 1 75 ? -14.520 -5.555 -42.060 1.00 13.41 350 GLN B N 1
ATOM 1208 C CA . GLN B 1 75 ? -15.816 -6.195 -41.901 1.00 14.20 350 GLN B CA 1
ATOM 1209 C C . GLN B 1 75 ? -16.927 -5.212 -41.570 1.00 15.33 350 GLN B C 1
ATOM 1210 O O . GLN B 1 75 ? -18.104 -5.588 -41.623 1.00 15.68 350 GLN B O 1
ATOM 1216 N N . GLN B 1 76 ? -16.593 -3.974 -41.220 1.00 15.42 351 GLN B N 1
ATOM 1217 C CA . GLN B 1 76 ? -17.612 -3.023 -40.791 1.00 15.30 351 GLN B CA 1
ATOM 1218 C C . GLN B 1 76 ? -18.417 -2.517 -41.987 1.00 14.69 351 GLN B C 1
ATOM 1219 O O . GLN B 1 76 ? -17.891 -2.384 -43.090 1.00 17.18 351 GLN B O 1
ATOM 1225 N N . ARG B 1 77 ? -19.704 -2.258 -41.761 1.00 17.56 352 ARG B N 1
ATOM 1226 C CA . ARG B 1 77 ? -20.639 -1.839 -42.806 1.00 19.65 352 ARG B CA 1
ATOM 1227 C C . ARG B 1 77 ? -21.493 -0.679 -42.314 1.00 17.78 352 ARG B C 1
ATOM 1228 O O . ARG B 1 77 ? -21.791 -0.586 -41.121 1.00 19.90 352 ARG B O 1
ATOM 1236 N N . GLY B 1 78 ? -21.920 0.166 -43.251 1.00 20.25 353 GLY B N 1
ATOM 1237 C CA . GLY B 1 78 ? -22.917 1.179 -42.941 1.00 21.17 353 GLY B CA 1
ATOM 1238 C C . GLY B 1 78 ? -22.352 2.351 -42.165 1.00 18.27 353 GLY B C 1
ATOM 1239 O O . GLY B 1 78 ? -21.281 2.881 -42.482 1.00 18.44 353 GLY B O 1
ATOM 1240 N N . GLU B 1 79 ? -23.114 2.792 -41.163 1.00 20.07 354 GLU B N 1
ATOM 1241 C CA . GLU B 1 79 ? -22.673 3.860 -40.275 1.00 20.50 354 GLU B CA 1
ATOM 1242 C C . GLU B 1 79 ? -21.756 3.260 -39.220 1.00 18.15 354 GLU B C 1
ATOM 1243 O O . GLU B 1 79 ? -22.192 2.438 -38.405 1.00 21.66 354 GLU B O 1
ATOM 1249 N N . ILE B 1 80 ? -20.499 3.697 -39.212 1.00 16.96 355 ILE B N 1
ATOM 1250 C CA . ILE B 1 80 ? -19.435 3.057 -38.446 1.00 15.98 355 ILE B CA 1
ATOM 1251 C C . ILE B 1 80 ? -18.807 4.068 -37.493 1.00 16.81 355 ILE B C 1
ATOM 1252 O O . ILE B 1 80 ? -18.330 5.120 -37.934 1.00 17.18 355 ILE B O 1
ATOM 1257 N N . GLU B 1 81 ? -18.765 3.724 -36.204 1.00 15.63 356 GLU B N 1
ATOM 1258 C CA . GLU B 1 81 ? -18.226 4.622 -35.178 1.00 17.67 356 GLU B CA 1
ATOM 1259 C C . GLU B 1 81 ? -16.749 4.320 -34.933 1.00 14.77 356 GLU B C 1
ATOM 1260 O O . GLU B 1 81 ? -16.395 3.204 -34.538 1.00 18.92 356 GLU B O 1
ATOM 1266 N N . PHE B 1 82 ? -15.897 5.320 -35.129 1.00 14.39 357 PHE B N 1
ATOM 1267 C CA . PHE B 1 82 ? -14.472 5.223 -34.858 1.00 12.94 357 PHE B CA 1
ATOM 1268 C C . PHE B 1 82 ? -14.194 5.974 -33.562 1.00 14.78 357 PHE B C 1
ATOM 1269 O O . PHE B 1 82 ? -14.599 7.133 -33.418 1.00 18.25 357 PHE B O 1
ATOM 1277 N N . GLU B 1 83 ? -13.502 5.336 -32.637 1.00 13.40 358 GLU B N 1
ATOM 1278 C CA . GLU B 1 83 ? -13.029 5.984 -31.408 1.00 12.76 358 GLU B CA 1
ATOM 1279 C C . GLU B 1 83 ? -11.562 6.307 -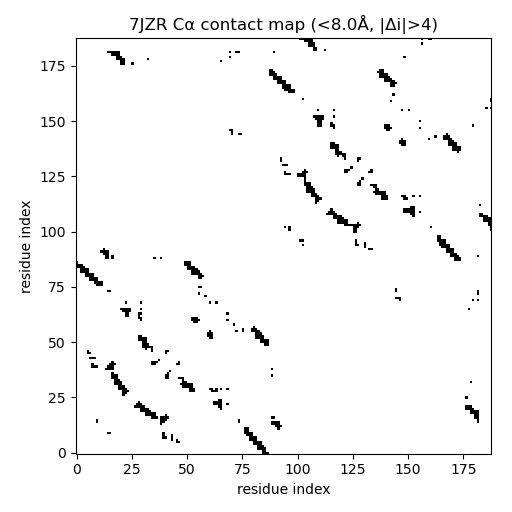31.646 1.00 14.06 358 GLU B C 1
ATOM 1280 O O . GLU B 1 83 ? -10.741 5.392 -31.790 1.00 14.42 358 GLU B O 1
ATOM 1286 N N . VAL B 1 84 ? -11.234 7.602 -31.758 1.00 12.62 359 VAL B N 1
ATOM 1287 C CA . VAL B 1 84 ? -9.894 7.990 -32.163 1.00 12.77 359 VAL B CA 1
ATOM 1288 C C . VAL B 1 84 ? -9.339 9.020 -31.201 1.00 14.38 359 VAL B C 1
ATOM 1289 O O . VAL B 1 84 ? -10.074 9.684 -30.465 1.00 15.15 359 VAL B O 1
ATOM 1293 N N . VAL B 1 85 ? -8.019 9.156 -31.214 1.00 13.04 360 VAL B N 1
ATOM 1294 C CA . VAL B 1 85 ? -7.365 10.186 -30.421 1.00 14.68 360 VAL B CA 1
ATOM 1295 C C . VAL B 1 85 ? -6.184 10.713 -31.215 1.00 17.84 360 VAL B C 1
ATOM 1296 O O . VAL B 1 85 ? -5.434 9.940 -31.825 1.00 15.38 360 VAL B O 1
ATOM 1300 N N . TYR B 1 86 ? -6.075 12.044 -31.264 1.00 19.38 361 TYR B N 1
ATOM 1301 C CA . TYR B 1 86 ? -4.881 12.692 -31.856 1.00 21.82 361 TYR B CA 1
ATOM 1302 C C . TYR B 1 86 ? -4.052 13.083 -30.640 1.00 26.60 361 TYR B C 1
ATOM 1303 O O . TYR B 1 86 ? -4.428 14.043 -29.959 1.00 25.64 361 TYR B O 1
ATOM 1312 N N . VAL B 1 87 ? -2.973 12.360 -30.379 1.00 27.38 362 VAL B N 1
ATOM 1313 C CA . VAL B 1 87 ? -2.192 12.540 -29.165 1.00 35.30 362 VAL B CA 1
ATOM 1314 C C . VAL B 1 87 ? -1.369 13.821 -29.242 1.00 37.17 362 VAL B C 1
ATOM 1315 O O . VAL B 1 87 ? -1.048 14.321 -30.322 1.00 37.02 362 VAL B O 1
ATOM 1320 N N . SER C 2 3 ? 5.892 0.374 -15.842 1.00 65.47 3 SER C N 1
ATOM 1321 C CA . SER C 2 3 ? 5.306 0.066 -17.174 1.00 53.47 3 SER C CA 1
ATOM 1322 C C . SER C 2 3 ? 4.820 -1.386 -17.202 1.00 50.35 3 SER C C 1
ATOM 1323 O O . SER C 2 3 ? 4.308 -1.812 -18.254 1.00 44.97 3 SER C O 1
ATOM 1326 N N . ARG C 2 4 ? 4.982 -2.106 -16.088 1.00 48.49 4 ARG C N 1
ATOM 1327 C CA . ARG C 2 4 ? 4.573 -3.535 -16.021 1.00 41.27 4 ARG C CA 1
ATOM 1328 C C . ARG C 2 4 ? 3.053 -3.590 -16.222 1.00 36.57 4 ARG C C 1
ATOM 1329 O O . ARG C 2 4 ? 2.569 -4.562 -16.834 1.00 34.83 4 ARG C O 1
ATOM 1337 N N . LEU C 2 5 ? 2.336 -2.550 -15.780 1.00 32.27 5 LEU C N 1
ATOM 1338 C CA . LEU C 2 5 ? 0.882 -2.610 -15.871 1.00 31.24 5 LEU C CA 1
ATOM 1339 C C . LEU C 2 5 ? 0.412 -1.947 -17.165 1.00 28.32 5 LEU C C 1
ATOM 1340 O O . LEU C 2 5 ? 1.024 -0.981 -17.622 1.00 29.71 5 LEU C O 1
ATOM 1345 N N . PRO C 2 6 ? -0.678 -2.421 -17.753 1.00 23.13 6 PRO C N 1
ATOM 1346 C CA . PRO C 2 6 ? -1.215 -1.766 -18.944 1.00 23.10 6 PRO C CA 1
ATOM 1347 C C . PRO C 2 6 ? -1.960 -0.505 -18.556 1.00 19.99 6 PRO C C 1
ATOM 1348 O O . PRO C 2 6 ? -2.537 -0.409 -17.472 1.00 20.79 6 PRO C O 1
ATOM 1352 N N . THR C 2 7 ? -1.941 0.466 -19.460 1.00 21.28 7 THR C N 1
ATOM 1353 C CA . THR C 2 7 ? -2.736 1.679 -19.316 1.00 19.43 7 THR C CA 1
ATOM 1354 C C . THR C 2 7 ? -3.541 1.898 -20.588 1.00 18.77 7 THR C C 1
ATOM 1355 O O . THR C 2 7 ? -3.000 1.801 -21.695 1.00 21.80 7 THR C O 1
ATOM 1359 N N . SER C 2 8 ? -4.833 2.193 -20.422 1.00 16.65 8 SER C N 1
ATOM 1360 C CA . SER C 2 8 ? -5.716 2.512 -21.544 1.00 15.30 8 SER C CA 1
ATOM 1361 C C . SER C 2 8 ? -6.384 3.855 -21.283 1.00 14.48 8 SER C C 1
ATOM 1362 O O . SER C 2 8 ? -6.974 4.077 -20.226 1.00 16.12 8 SER C O 1
ATOM 1365 N N . LYS C 2 9 ? -6.398 4.713 -22.422 1.00 15.10 9 LYS C N 1
ATOM 1366 C CA . LYS C 2 9 ? -7.151 5.949 -22.370 1.00 15.15 9 LYS C CA 1
ATOM 1367 C C . LYS C 2 9 ? -8.580 5.686 -22.814 1.00 14.24 9 LYS C C 1
ATOM 1368 O O . LYS C 2 9 ? -8.699 4.932 -23.961 1.00 16.49 9 LYS C O 1
ATOM 1374 N N . ILE C 2 10 ? -9.742 6.047 -22.080 1.00 14.09 10 ILE C N 1
ATOM 1375 C CA . ILE C 2 10 ? -11.104 5.745 -22.449 1.00 14.67 10 ILE C CA 1
ATOM 1376 C C . ILE C 2 10 ? -11.959 6.973 -22.244 1.00 14.91 10 ILE C C 1
ATOM 1377 O O . ILE C 2 10 ? -11.530 8.010 -21.710 1.00 15.95 10 ILE C O 1
ATOM 1383 N N . LEU D 2 5 ? 7.076 -0.519 -41.029 1.00 48.35 5 LEU D N 1
ATOM 1384 C CA . LEU D 2 5 ? 5.650 -0.278 -40.839 1.00 37.53 5 LEU D CA 1
ATOM 1385 C C . LEU D 2 5 ? 4.909 -0.458 -42.151 1.00 33.28 5 LEU D C 1
ATOM 1386 O O . LEU D 2 5 ? 4.761 0.479 -42.934 1.00 36.81 5 LEU D O 1
ATOM 1391 N N . PRO D 2 6 ? 4.455 -1.681 -42.387 1.00 28.15 6 PRO D N 1
ATOM 1392 C CA . PRO D 2 6 ? 3.629 -1.944 -43.564 1.00 29.45 6 PRO D CA 1
ATOM 1393 C C . PRO D 2 6 ? 2.324 -1.168 -43.499 1.00 25.98 6 PRO D C 1
ATOM 1394 O O . PRO D 2 6 ? 1.808 -0.862 -42.423 1.00 26.87 6 PRO D O 1
ATOM 1398 N N . THR D 2 7 ? 1.790 -0.870 -44.676 1.00 29.00 7 THR D N 1
ATOM 1399 C CA . THR D 2 7 ? 0.543 -0.141 -44.826 1.00 24.90 7 THR D CA 1
ATOM 1400 C C . THR D 2 7 ? -0.547 -1.085 -45.311 1.00 21.26 7 THR D C 1
ATOM 1401 O O . THR D 2 7 ? -0.317 -1.907 -46.205 1.00 24.31 7 THR D O 1
ATOM 1405 N N . SER D 2 8 ? -1.727 -0.967 -44.717 1.00 17.72 8 SER D N 1
ATOM 1406 C CA . SER D 2 8 ? -2.928 -1.536 -45.289 1.00 16.15 8 SER D CA 1
ATOM 1407 C C . SER D 2 8 ? -3.853 -0.402 -45.688 1.00 18.82 8 SER D C 1
ATOM 1408 O O . SER D 2 8 ? -3.923 0.614 -44.993 1.00 18.87 8 SER D O 1
ATOM 1411 N N . LYS D 2 9 ? -4.653 -0.747 -46.817 1.00 18.82 9 LYS D N 1
ATOM 1412 C CA . LYS D 2 9 ? -5.574 0.283 -47.252 1.00 18.92 9 LYS D CA 1
ATOM 1413 C C . LYS D 2 9 ? -6.967 -0.238 -46.992 1.00 19.65 9 LYS D C 1
ATOM 1414 O O . LYS D 2 9 ? -7.128 -1.605 -47.189 1.00 20.30 9 LYS D O 1
ATOM 1420 N N . ILE D 2 10 ? -8.058 0.390 -46.329 1.00 19.55 10 ILE D N 1
ATOM 1421 C CA . ILE D 2 10 ? -9.319 -0.219 -45.961 1.00 19.36 10 ILE D CA 1
ATOM 1422 C C . ILE D 2 10 ? -10.456 0.700 -46.376 1.00 18.79 10 ILE D C 1
ATOM 1423 O O . ILE D 2 10 ? -10.225 1.867 -46.725 1.00 18.56 10 ILE D O 1
#

B-factor: mean 21.79, std 7.77, range [12.04, 65.47]

GO terms:
  GO:0005515 protein binding (F, IPI)
  GO:0032991 protein-containing complex (C, IDA)
  GO:0010360 negative regulation of anion channel activity (P, IMP)
  GO:2000009 negative regulation of protein localization to cell surface (P, IMP)
  GO:0005765 lysosomal membrane (C, TAS)
  GO:0005886 plasma membrane (C, TAS)
  GO:0030660 Golgi-associated vesicle membrane (C, TAS)
  GO:0005794 Golgi apparatus (C, IDA)
  GO:0005737 cytoplasm (C, IDA)
  GO:0016020 membrane (C, IDA)
  GO:0030140 trans-Golgi network transport vesicle (C, IDA)
  GO:0000139 Golgi membrane (C, EXP)
  GO:0140313 molecular sequestering activity (F, IMP)
  GO:0042802 identical protein binding (F, IPI)
  GO:0044325 transmembrane transporter binding (F, IPI)

Solvent-accessible surface area: 9367 Å² total; per-residue (Å²): 69,104,96,59,130,18,104,0,98,11,118,62,114,12,3,4,3,0,6,0,18,0,0,100,88,61,74,37,74,3,47,2,40,89,41,26,115,39,32,1,1,65,132,43,51,22,7,94,81,25,0,4,2,26,7,0,64,76,63,76,2,106,111,16,90,6,106,79,0,1,51,34,0,24,119,22,164,28,131,0,84,0,36,0,16,116,156,57,53,6,57,32,17,93,0,106,12,89,117,160,39,31,1,0,0,6,0,22,0,2,113,96,56,69,69,64,0,60,2,46,85,31,22,116,48,52,2,0,63,127,48,52,19,5,94,82,26,0,7,1,15,5,0,64,55,54,30,3,54,55,32,106,18,138,66,0,25,59,50,1,56,108,26,134,25,115,0,50,0,8,0,16,123,166,159,228,65,47,88,11,47,2,130,85,87,25,124,22

Secondary structure (DSSP, 8-state):
---EEEEEE--TTB---EEEEEEGGGTEEEEEEEE-TTSHHHHHS---TTEEEEEETTEE-TT--HHHHHHHHHH--SEEEEEEEE-/--EEEEEEEE-TTS---EEEEEEGGGTEEEEEEEE-TTSHHHHHS---TT-EEEEETTEE-TT--HHHHHHHHHH--EEEEEEEE--/--S-EEE-/---EE-